Protein 2M2H (pdb70)

Secondary structure (DSSP, 8-state):
---B--TT--B---

Solvent-accessible surface area: 1990 Å² total

Structure (mmCIF, N/CA/C/O backbone):
data_2M2H
#
_entry.id   2M2H
#
loop_
_atom_site.group_PDB
_atom_site.id
_atom_site.type_symbol
_atom_site.label_atom_id
_atom_site.label_alt_id
_atom_site.label_comp_id
_atom_site.label_asym_id
_atom_site.label_entity_id
_atom_site.label_seq_id
_atom_site.pdbx_PDB_ins_code
_atom_site.Cartn_x
_atom_site.Cartn_y
_atom_site.Cartn_z
_atom_site.occupancy
_atom_site.B_iso_or_equiv
_atom_site.auth_seq_id
_atom_site.auth_comp_id
_atom_site.auth_asym_id
_atom_site.auth_atom_id
_atom_site.pdbx_PDB_model_num
ATOM 1 N N . GLY A 1 1 ? 11.220 -0.622 -3.137 1.00 0.00 1 GLY A N 1
ATOM 2 C CA . GLY A 1 1 ? 11.410 -2.022 -2.995 1.00 0.00 1 GLY A CA 1
ATOM 3 C C . GLY A 1 1 ? 10.453 -2.655 -2.020 1.00 0.00 1 GLY A C 1
ATOM 4 O O . GLY A 1 1 ? 10.261 -3.868 -2.037 1.00 0.00 1 GLY A O 1
ATOM 8 N N . VAL A 1 2 ? 9.850 -1.852 -1.170 1.00 0.00 2 VAL A N 1
ATOM 9 C CA . VAL A 1 2 ? 8.934 -2.361 -0.184 1.00 0.00 2 VAL A CA 1
ATOM 10 C C . VAL A 1 2 ? 7.547 -2.439 -0.788 1.00 0.00 2 VAL A C 1
ATOM 11 O O . VAL A 1 2 ? 6.904 -1.411 -1.019 1.00 0.00 2 VAL A O 1
ATOM 37 N N . ARG A 1 4 ? 4.058 -2.664 -0.474 1.00 0.00 4 ARG A N 1
ATOM 38 C CA . ARG A 1 4 ? 3.136 -2.396 0.591 1.00 0.00 4 ARG A CA 1
ATOM 39 C C . ARG A 1 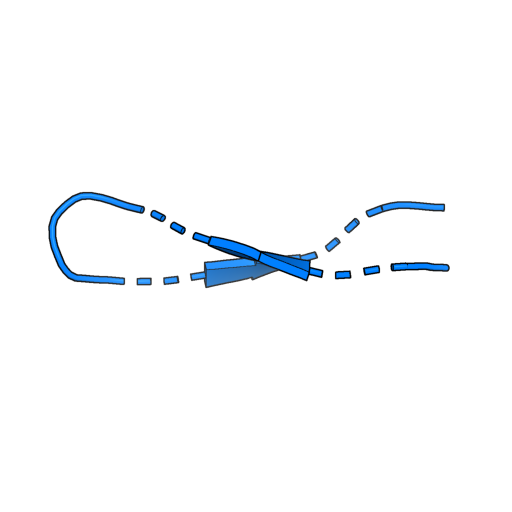4 ? 1.717 -2.392 0.080 1.00 0.00 4 ARG A C 1
ATOM 40 O O . ARG A 1 4 ? 1.397 -1.705 -0.899 1.00 0.00 4 ARG A O 1
ATOM 61 N N . CYS A 1 5 ? 0.895 -3.183 0.698 1.00 0.00 5 CYS A N 1
ATOM 62 C CA . CYS A 1 5 ? -0.494 -3.233 0.384 1.00 0.00 5 CYS A CA 1
ATOM 63 C C . CYS A 1 5 ? -1.252 -2.389 1.376 1.00 0.00 5 CYS A C 1
ATOM 64 O O . CYS A 1 5 ? -1.238 -2.644 2.583 1.00 0.00 5 CYS A O 1
ATOM 71 N N . VAL A 1 6 ? -1.845 -1.356 0.878 1.00 0.00 6 VAL A N 1
ATOM 72 C CA . VAL A 1 6 ? -2.579 -0.423 1.677 1.00 0.00 6 VAL A CA 1
ATOM 73 C C . VAL A 1 6 ? -4.033 -0.526 1.293 1.00 0.00 6 VAL A C 1
ATOM 74 O O . VAL A 1 6 ? -4.366 -0.585 0.105 1.00 0.00 6 VAL A O 1
ATOM 100 N N . ARG A 1 8 ? -7.193 1.103 0.650 1.00 0.00 8 ARG A N 1
ATOM 101 C CA . ARG A 1 8 ? -7.694 2.401 0.299 1.00 0.00 8 ARG A CA 1
ATOM 102 C C . ARG A 1 8 ? -9.156 2.292 0.007 1.00 0.00 8 ARG A C 1
ATOM 103 O O . ARG A 1 8 ? -9.549 1.849 -1.086 1.00 0.00 8 ARG A O 1
ATOM 124 N N . ARG A 1 9 ? -9.952 2.641 1.006 1.00 0.00 9 ARG A N 1
ATOM 125 C CA . ARG A 1 9 ? -11.403 2.630 0.932 1.00 0.00 9 ARG A CA 1
ATOM 126 C C . ARG A 1 9 ? -11.896 1.263 0.463 1.00 0.00 9 ARG A C 1
ATOM 127 O O . ARG A 1 9 ? -12.634 1.134 -0.508 1.00 0.00 9 ARG A O 1
ATOM 148 N N . GLY A 1 10 ? -11.413 0.237 1.126 1.00 0.00 10 GLY A N 1
ATOM 149 C CA . GLY A 1 10 ? -11.801 -1.091 0.812 1.00 0.00 10 GLY A CA 1
ATOM 150 C C . GLY A 1 10 ? -10.915 -1.769 -0.220 1.00 0.00 10 GLY A C 1
ATOM 151 O O . GLY A 1 10 ? -10.764 -2.993 -0.193 1.00 0.00 10 GLY A O 1
ATOM 155 N N . VAL A 1 11 ? -10.308 -1.001 -1.109 1.00 0.00 11 VAL A N 1
ATOM 156 C CA . VAL A 1 11 ? -9.510 -1.576 -2.178 1.00 0.00 11 VAL A CA 1
ATOM 157 C C . VAL A 1 11 ? -8.088 -1.841 -1.695 1.00 0.00 11 VAL A C 1
ATOM 158 O O . VAL A 1 11 ? -7.449 -0.967 -1.117 1.00 0.00 11 VAL A O 1
ATOM 184 N N . ARG A 1 13 ? -4.537 -1.952 -2.302 1.00 0.00 13 ARG A N 1
ATOM 185 C CA . ARG A 1 13 ? -3.589 -1.419 -3.254 1.00 0.00 13 ARG A CA 1
ATOM 186 C C . ARG A 1 13 ? -2.182 -1.799 -2.872 1.00 0.00 13 ARG A C 1
ATOM 187 O O . ARG A 1 13 ? -1.660 -1.330 -1.864 1.00 0.00 13 ARG A O 1
ATOM 208 N N . CYS A 1 14 ? -1.585 -2.650 -3.641 1.00 0.00 14 CYS A N 1
ATOM 209 C CA . CYS A 1 14 ? -0.225 -3.042 -3.411 1.00 0.00 14 CYS A CA 1
ATOM 210 C C . CYS A 1 14 ? 0.670 -2.241 -4.314 1.00 0.00 14 CYS A C 1
ATOM 211 O O . CYS A 1 14 ? 0.572 -2.318 -5.545 1.00 0.00 14 CYS A O 1
ATOM 218 N N . VAL A 1 15 ? 1.494 -1.435 -3.710 1.00 0.00 15 VAL A N 1
ATOM 219 C CA . VAL A 1 15 ? 2.384 -0.546 -4.418 1.00 0.00 15 VAL A CA 1
ATOM 220 C C . VAL A 1 15 ? 3.790 -0.744 -3.876 1.00 0.00 15 VAL A C 1
ATOM 221 O O . VAL A 1 15 ? 3.976 -0.881 -2.660 1.00 0.00 15 VAL A O 1
ATOM 247 N N . ARG A 1 17 ? 7.125 0.648 -2.851 1.00 0.00 17 ARG A N 1
ATOM 248 C CA . ARG A 1 17 ? 7.730 1.883 -2.442 1.00 0.00 17 ARG A CA 1
ATOM 249 C C . ARG A 1 17 ? 9.149 1.601 -1.998 1.00 0.00 17 ARG A C 1
ATOM 250 O O . ARG A 1 17 ? 9.373 1.037 -0.915 1.00 0.00 17 ARG A O 1
ATOM 271 N N . ARG A 1 18 ? 10.089 1.918 -2.876 1.00 0.00 18 ARG A N 1
ATOM 272 C CA . ARG A 1 18 ? 11.520 1.722 -2.659 1.00 0.00 18 ARG A CA 1
ATOM 273 C C . ARG A 1 18 ? 11.827 0.242 -2.355 1.00 0.00 18 ARG A C 1
ATOM 274 O O . ARG A 1 18 ? 12.570 -0.105 -1.440 1.00 0.00 18 ARG A O 1
ATOM 295 N N . GLY A 1 1 ? 11.143 -1.603 -3.553 1.00 0.00 1 GLY A N 2
ATOM 296 C CA . GLY A 1 1 ? 11.026 -2.986 -3.305 1.00 0.00 1 GLY A CA 2
ATOM 297 C C . GLY A 1 1 ? 9.978 -3.326 -2.266 1.00 0.00 1 GLY A C 2
ATOM 298 O O . GLY A 1 1 ? 9.397 -4.412 -2.306 1.00 0.00 1 GLY A O 2
ATOM 302 N N . VAL A 1 2 ? 9.709 -2.403 -1.353 1.00 0.00 2 VAL A N 2
ATOM 303 C CA . VAL A 1 2 ? 8.762 -2.661 -0.289 1.00 0.00 2 VAL A CA 2
ATOM 304 C C . VAL A 1 2 ? 7.348 -2.466 -0.787 1.00 0.00 2 VAL A C 2
ATOM 305 O O . VAL A 1 2 ? 6.909 -1.339 -1.040 1.00 0.00 2 VAL A O 2
ATOM 331 N N . ARG A 1 4 ? 4.043 -2.004 -0.130 1.00 0.00 4 ARG A N 2
ATOM 332 C CA . ARG A 1 4 ? 3.147 -1.561 0.906 1.00 0.00 4 ARG A CA 2
ATOM 333 C C . ARG A 1 4 ? 1.728 -1.613 0.380 1.00 0.00 4 ARG A C 2
ATOM 334 O O . ARG A 1 4 ? 1.404 -0.956 -0.602 1.00 0.00 4 ARG A O 2
ATOM 355 N N . CYS A 1 5 ? 0.909 -2.409 0.997 1.00 0.00 5 CYS A N 2
ATOM 356 C CA . CYS A 1 5 ? -0.459 -2.521 0.592 1.00 0.00 5 CYS A CA 2
ATOM 357 C C . CYS A 1 5 ? -1.357 -1.765 1.545 1.00 0.00 5 CYS A C 2
ATOM 358 O O . CYS A 1 5 ? -1.396 -2.043 2.746 1.00 0.00 5 CYS A O 2
ATOM 365 N N . VAL A 1 6 ? -2.014 -0.780 1.017 1.00 0.00 6 VAL A N 2
ATOM 366 C CA . VAL A 1 6 ? -2.927 0.049 1.764 1.00 0.00 6 VAL A CA 2
ATOM 367 C C . VAL A 1 6 ? -4.322 -0.249 1.259 1.00 0.00 6 VAL A C 2
ATOM 368 O O . VAL A 1 6 ? -4.544 -0.311 0.049 1.00 0.00 6 VAL A O 2
ATOM 394 N N . ARG A 1 8 ? -7.575 1.105 0.712 1.00 0.00 8 ARG A N 2
ATOM 395 C CA . ARG A 1 8 ? -8.387 2.282 0.621 1.00 0.00 8 ARG A CA 2
ATOM 396 C C . ARG A 1 8 ? -9.785 1.879 0.170 1.00 0.00 8 ARG A C 2
ATOM 397 O O . ARG A 1 8 ? -9.966 1.386 -0.940 1.00 0.00 8 ARG A O 2
ATOM 418 N N . ARG A 1 9 ? -10.754 2.016 1.071 1.00 0.00 9 ARG A N 2
ATOM 419 C CA . ARG A 1 9 ? -12.149 1.627 0.817 1.00 0.00 9 ARG A CA 2
ATOM 420 C C . ARG A 1 9 ? -12.210 0.123 0.459 1.00 0.00 9 ARG A C 2
ATOM 421 O O . ARG A 1 9 ? -12.920 -0.310 -0.449 1.00 0.00 9 ARG A O 2
ATOM 442 N N . GLY A 1 10 ? -11.426 -0.653 1.181 1.00 0.00 10 GLY A N 2
ATOM 443 C CA . GLY A 1 10 ? -11.332 -2.068 0.963 1.00 0.00 10 GLY A CA 2
ATOM 444 C C . GLY A 1 10 ? -10.443 -2.460 -0.216 1.00 0.00 10 GLY A C 2
ATOM 445 O O . GLY A 1 10 ? -10.045 -3.625 -0.335 1.00 0.00 10 GLY A O 2
ATOM 449 N N . VAL A 1 11 ? -10.113 -1.503 -1.064 1.00 0.00 11 VAL A N 2
ATOM 450 C CA . VAL A 1 11 ? -9.307 -1.764 -2.241 1.00 0.00 11 VAL A CA 2
ATOM 451 C C . VAL A 1 11 ? -7.844 -1.831 -1.847 1.00 0.00 11 VAL A C 2
ATOM 452 O O . VAL A 1 11 ? -7.298 -0.875 -1.277 1.00 0.00 11 VAL A O 2
ATOM 478 N N . ARG A 1 13 ? -4.380 -1.439 -2.468 1.00 0.00 13 ARG A N 2
ATOM 479 C CA . ARG A 1 13 ? -3.451 -0.756 -3.305 1.00 0.00 13 ARG A CA 2
ATOM 480 C C . ARG A 1 13 ? -2.052 -1.056 -2.820 1.00 0.00 13 ARG A C 2
ATOM 481 O O . ARG A 1 13 ? -1.660 -0.629 -1.734 1.00 0.00 13 ARG A O 2
ATOM 502 N N . CYS A 1 14 ? -1.332 -1.812 -3.579 1.00 0.00 14 CYS A N 2
ATOM 503 C CA . CYS A 1 14 ? 0.022 -2.130 -3.240 1.00 0.00 14 CYS A CA 2
ATOM 504 C C . CYS A 1 14 ? 0.973 -1.262 -4.028 1.00 0.00 14 CYS A C 2
ATOM 505 O O . CYS A 1 14 ? 0.927 -1.223 -5.269 1.00 0.00 14 CYS A O 2
ATOM 512 N N . VAL A 1 15 ? 1.775 -0.528 -3.310 1.00 0.00 15 VAL A N 2
ATOM 513 C CA . VAL A 1 15 ? 2.765 0.338 -3.886 1.00 0.00 15 VAL A CA 2
ATOM 514 C C . VAL A 1 15 ? 4.127 -0.223 -3.551 1.00 0.00 15 VAL A C 2
ATOM 515 O O . VAL A 1 15 ? 4.417 -0.500 -2.391 1.00 0.00 15 VAL A O 2
ATOM 541 N N . ARG A 1 17 ? 7.463 0.566 -2.954 1.00 0.00 17 ARG A N 2
ATOM 542 C CA . ARG A 1 17 ? 8.378 1.627 -2.615 1.00 0.00 17 ARG A CA 2
ATOM 543 C C . ARG A 1 17 ? 9.753 1.042 -2.331 1.00 0.00 17 ARG A C 2
ATOM 544 O O . ARG A 1 17 ? 10.001 0.499 -1.239 1.00 0.00 17 ARG A O 2
ATOM 565 N N . ARG A 1 18 ? 10.617 1.109 -3.338 1.00 0.00 18 ARG A N 2
ATOM 566 C CA . ARG A 1 18 ? 12.000 0.620 -3.278 1.00 0.00 18 ARG A CA 2
ATOM 567 C C . ARG A 1 18 ? 12.009 -0.870 -2.913 1.00 0.00 18 ARG A C 2
ATOM 568 O O . ARG A 1 18 ? 12.774 -1.336 -2.058 1.00 0.00 18 ARG A O 2
ATOM 589 N N . GLY A 1 1 ? 11.312 -1.764 -3.213 1.00 0.00 1 GLY A N 3
ATOM 590 C CA . GLY A 1 1 ? 11.150 -3.115 -2.821 1.00 0.00 1 GLY A CA 3
ATOM 591 C C . GLY A 1 1 ? 9.998 -3.343 -1.853 1.00 0.00 1 GLY A C 3
ATOM 592 O O . GLY A 1 1 ? 9.381 -4.409 -1.867 1.00 0.00 1 GLY A O 3
ATOM 596 N N . VAL A 1 2 ? 9.681 -2.345 -1.040 1.00 0.00 2 VAL A N 3
ATOM 597 C CA . VAL A 1 2 ? 8.657 -2.485 -0.018 1.00 0.00 2 VAL A CA 3
ATOM 598 C C . VAL A 1 2 ? 7.273 -2.385 -0.642 1.00 0.00 2 VAL A C 3
ATOM 599 O O . VAL A 1 2 ? 6.861 -1.320 -1.105 1.00 0.00 2 VAL A O 3
ATOM 625 N N . ARG A 1 4 ? 3.874 -1.849 -0.267 1.00 0.00 4 ARG A N 3
ATOM 626 C CA . ARG A 1 4 ? 2.920 -1.260 0.643 1.00 0.00 4 ARG A CA 3
ATOM 627 C C . ARG A 1 4 ? 1.531 -1.428 0.118 1.00 0.00 4 ARG A C 3
ATOM 628 O O . ARG A 1 4 ? 1.154 -0.783 -0.849 1.00 0.00 4 ARG A O 3
ATOM 649 N N . CYS A 1 5 ? 0.796 -2.304 0.714 1.00 0.00 5 CYS A N 3
ATOM 650 C CA . CYS A 1 5 ? -0.559 -2.510 0.332 1.00 0.00 5 CYS A CA 3
ATOM 651 C C . CYS A 1 5 ? -1.456 -1.730 1.219 1.00 0.00 5 CYS A C 3
ATOM 652 O O . CYS A 1 5 ? -1.630 -2.049 2.394 1.00 0.00 5 CYS A O 3
ATOM 659 N N . VAL A 1 6 ? -2.019 -0.720 0.661 1.00 0.00 6 VAL A N 3
ATOM 660 C CA . VAL A 1 6 ? -2.882 0.159 1.380 1.00 0.00 6 VAL A CA 3
ATOM 661 C C . VAL A 1 6 ? -4.295 -0.208 1.033 1.00 0.00 6 VAL A C 3
ATOM 662 O O . VAL A 1 6 ? -4.640 -0.349 -0.142 1.00 0.00 6 VAL A O 3
ATOM 688 N N . ARG A 1 8 ? -7.500 1.023 0.704 1.00 0.00 8 ARG A N 3
ATOM 689 C CA . ARG A 1 8 ? -8.306 2.195 0.540 1.00 0.00 8 ARG A CA 3
ATOM 690 C C . ARG A 1 8 ? -9.739 1.765 0.358 1.00 0.00 8 ARG A C 3
ATOM 691 O O . ARG A 1 8 ? -10.137 1.353 -0.740 1.00 0.00 8 ARG A O 3
ATOM 712 N N . ARG A 1 9 ? -10.488 1.815 1.453 1.00 0.00 9 ARG A N 3
ATOM 713 C CA . ARG A 1 9 ? -11.886 1.404 1.521 1.00 0.00 9 ARG A CA 3
ATOM 714 C C . ARG A 1 9 ? -12.042 -0.002 0.936 1.00 0.00 9 ARG A C 3
ATOM 715 O O . ARG A 1 9 ? -12.735 -0.216 -0.063 1.00 0.00 9 ARG A O 3
ATOM 736 N N . GLY A 1 10 ? -11.307 -0.931 1.521 1.00 0.00 10 GLY A N 3
ATOM 737 C CA . GLY A 1 10 ? -11.330 -2.303 1.118 1.00 0.00 10 GLY A CA 3
ATOM 738 C C . GLY A 1 10 ? -10.546 -2.603 -0.156 1.00 0.00 10 GLY A C 3
ATOM 739 O O . GLY A 1 10 ? -10.280 -3.777 -0.463 1.00 0.00 10 GLY A O 3
ATOM 743 N N . VAL A 1 11 ? -10.171 -1.580 -0.892 1.00 0.00 11 VAL A N 3
ATOM 744 C CA . VAL A 1 11 ? -9.4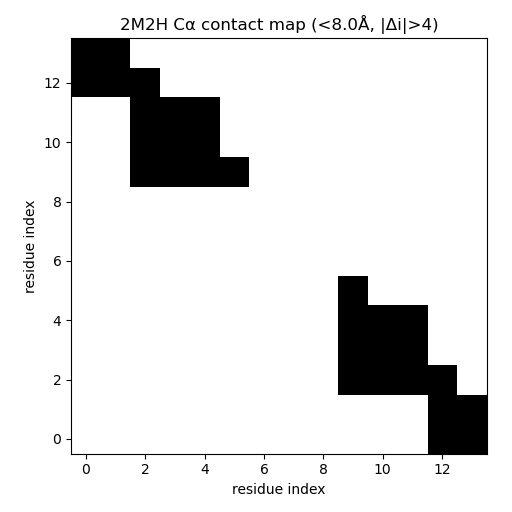51 -1.768 -2.128 1.00 0.00 11 VAL A CA 3
ATOM 745 C C . VAL A 1 11 ? -7.958 -1.704 -1.876 1.00 0.00 11 VAL A C 3
ATOM 746 O O . VAL A 1 11 ? -7.433 -0.677 -1.446 1.00 0.00 11 VAL A O 3
ATOM 772 N N . ARG A 1 13 ? -4.321 -1.325 -2.714 1.00 0.00 13 ARG A N 3
ATOM 773 C CA . ARG A 1 13 ? -3.421 -0.700 -3.632 1.00 0.00 13 ARG A CA 3
ATOM 774 C C . ARG A 1 13 ? -2.024 -0.940 -3.120 1.00 0.00 13 ARG A C 3
ATOM 775 O O . ARG A 1 13 ? -1.621 -0.371 -2.108 1.00 0.00 13 ARG A O 3
ATOM 796 N N . CYS A 1 14 ? -1.327 -1.821 -3.764 1.00 0.00 14 CYS A N 3
ATOM 797 C CA . CYS A 1 14 ? 0.020 -2.125 -3.394 1.00 0.00 14 CYS A CA 3
ATOM 798 C C . CYS A 1 14 ? 0.972 -1.297 -4.207 1.00 0.00 14 CYS A C 3
ATOM 799 O O . CYS A 1 14 ? 0.924 -1.304 -5.439 1.00 0.00 14 CYS A O 3
ATOM 806 N N . VAL A 1 15 ? 1.756 -0.517 -3.514 1.00 0.00 15 VAL A N 3
ATOM 807 C CA . VAL A 1 15 ? 2.755 0.323 -4.107 1.00 0.00 15 VAL A CA 3
ATOM 808 C C . VAL A 1 15 ? 4.106 -0.201 -3.672 1.00 0.00 15 VAL A C 3
ATOM 809 O O . VAL A 1 15 ? 4.391 -0.287 -2.477 1.00 0.00 15 VAL A O 3
ATOM 835 N N . ARG A 1 17 ? 7.513 0.492 -3.126 1.00 0.00 17 ARG A N 3
ATOM 836 C CA . ARG A 1 17 ? 8.442 1.576 -2.915 1.00 0.00 17 ARG A CA 3
ATOM 837 C C . ARG A 1 17 ? 9.761 1.016 -2.446 1.00 0.00 17 ARG A C 3
ATOM 838 O O . ARG A 1 17 ? 9.874 0.564 -1.287 1.00 0.00 17 ARG A O 3
ATOM 859 N N . ARG A 1 18 ? 10.741 1.016 -3.349 1.00 0.00 18 ARG A N 3
ATOM 860 C CA . ARG A 1 18 ? 12.088 0.503 -3.101 1.00 0.00 18 ARG A CA 3
ATOM 861 C C . ARG A 1 18 ? 12.011 -0.911 -2.502 1.00 0.00 18 ARG A C 3
ATOM 862 O O . ARG A 1 18 ? 12.490 -1.193 -1.390 1.00 0.00 18 ARG A O 3
ATOM 883 N N . GLY A 1 1 ? 11.553 -1.142 -3.273 1.00 0.00 1 GLY A N 4
ATOM 884 C CA . GLY A 1 1 ? 11.590 -2.570 -3.185 1.00 0.00 1 GLY A CA 4
ATOM 885 C C . GLY A 1 1 ? 10.639 -3.143 -2.141 1.00 0.00 1 GLY A C 4
ATOM 886 O O . GLY A 1 1 ? 10.438 -4.375 -2.069 1.00 0.00 1 GLY A O 4
ATOM 890 N N . VAL A 1 2 ? 10.045 -2.280 -1.345 1.00 0.00 2 VAL A N 4
ATOM 891 C CA . VAL A 1 2 ? 9.123 -2.696 -0.318 1.00 0.00 2 VAL A CA 4
ATOM 892 C C . VAL A 1 2 ? 7.704 -2.544 -0.838 1.00 0.00 2 VAL A C 4
ATOM 893 O O . VAL A 1 2 ? 7.284 -1.444 -1.196 1.00 0.00 2 VAL A O 4
ATOM 919 N N . ARG A 1 4 ? 4.036 -2.142 -0.405 1.00 0.00 4 ARG A N 4
ATOM 920 C CA . ARG A 1 4 ? 3.135 -1.638 0.590 1.00 0.00 4 ARG A CA 4
ATOM 921 C C . ARG A 1 4 ? 1.710 -1.734 0.096 1.00 0.00 4 ARG A C 4
ATOM 922 O O . ARG A 1 4 ? 1.364 -1.147 -0.929 1.00 0.00 4 ARG A O 4
ATOM 943 N N . CYS A 1 5 ? 0.918 -2.510 0.779 1.00 0.00 5 CYS A N 4
ATOM 944 C CA . CYS A 1 5 ? -0.477 -2.651 0.463 1.00 0.00 5 CYS A CA 4
ATOM 945 C C . CYS A 1 5 ? -1.298 -1.872 1.475 1.00 0.00 5 CYS A C 4
ATOM 946 O O . CYS A 1 5 ? -1.171 -2.081 2.689 1.00 0.00 5 CYS A O 4
ATOM 953 N N . VAL A 1 6 ? -2.080 -0.944 0.988 1.00 0.00 6 VAL A N 4
ATOM 954 C CA . VAL A 1 6 ? -2.928 -0.126 1.831 1.00 0.00 6 VAL A CA 4
ATOM 955 C C . VAL A 1 6 ? -4.368 -0.360 1.415 1.00 0.00 6 VAL A C 4
ATOM 956 O O . VAL A 1 6 ? -4.671 -0.391 0.219 1.00 0.00 6 VAL A O 4
ATOM 982 N N . ARG A 1 8 ? -7.621 1.077 1.006 1.00 0.00 8 ARG A N 4
ATOM 983 C CA . ARG A 1 8 ? -8.319 2.328 0.892 1.00 0.00 8 ARG A CA 4
ATOM 984 C C . ARG A 1 8 ? -9.729 2.074 0.408 1.00 0.00 8 ARG A C 4
ATOM 985 O O . ARG A 1 8 ? -9.956 1.809 -0.789 1.00 0.00 8 ARG A O 4
ATOM 1006 N N . ARG A 1 9 ? -10.650 2.069 1.362 1.00 0.00 9 ARG A N 4
ATOM 1007 C CA . ARG A 1 9 ? -12.068 1.825 1.145 1.00 0.00 9 ARG A CA 4
ATOM 1008 C C . ARG A 1 9 ? -12.268 0.523 0.360 1.00 0.00 9 ARG A C 4
ATOM 1009 O O . ARG A 1 9 ? -12.813 0.495 -0.755 1.00 0.00 9 ARG A O 4
ATOM 1030 N N . GLY A 1 10 ? -11.749 -0.544 0.918 1.00 0.00 10 GLY A N 4
ATOM 1031 C CA . GLY A 1 10 ? -11.856 -1.823 0.324 1.00 0.00 10 GLY A CA 4
ATOM 1032 C C . GLY A 1 10 ? -10.800 -2.107 -0.735 1.00 0.00 10 GLY A C 4
ATOM 1033 O O . GLY A 1 10 ? -10.481 -3.267 -0.993 1.00 0.00 10 GLY A O 4
ATOM 1037 N N . VAL A 1 11 ? -10.243 -1.071 -1.341 1.00 0.00 11 VAL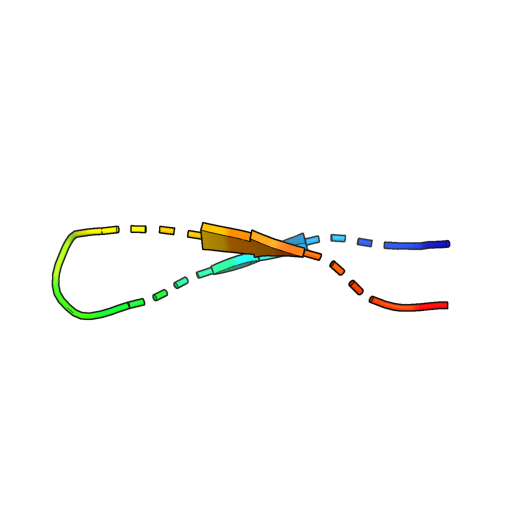 A N 4
ATOM 1038 C CA . VAL A 1 11 ? -9.253 -1.267 -2.382 1.00 0.00 11 VAL A CA 4
ATOM 1039 C C . VAL A 1 11 ? -7.883 -1.429 -1.758 1.00 0.00 11 VAL A C 4
ATOM 1040 O O . VAL A 1 11 ? -7.282 -0.459 -1.291 1.00 0.00 11 VAL A O 4
ATOM 1066 N N . ARG A 1 13 ? -4.529 -1.550 -2.311 1.00 0.00 13 ARG A N 4
ATOM 1067 C CA . ARG A 1 13 ? -3.587 -1.180 -3.323 1.00 0.00 13 ARG A CA 4
ATOM 1068 C C . ARG A 1 13 ? -2.189 -1.521 -2.882 1.00 0.00 13 ARG A C 4
ATOM 1069 O O . ARG A 1 13 ? -1.719 -1.031 -1.859 1.00 0.00 13 ARG A O 4
ATOM 1090 N N . CYS A 1 14 ? -1.556 -2.378 -3.622 1.00 0.00 14 CYS A N 4
ATOM 1091 C CA . CYS A 1 14 ? -0.188 -2.729 -3.374 1.00 0.00 14 CYS A CA 4
ATOM 1092 C C . CYS A 1 14 ? 0.699 -1.963 -4.323 1.00 0.00 14 CYS A C 4
ATOM 1093 O O . CYS A 1 14 ? 0.510 -2.017 -5.542 1.00 0.00 14 CYS A O 4
ATOM 1100 N N . VAL A 1 15 ? 1.607 -1.211 -3.776 1.00 0.00 15 VAL A N 4
ATOM 1101 C CA . VAL A 1 15 ? 2.529 -0.427 -4.553 1.00 0.00 15 VAL A CA 4
ATOM 1102 C C . VAL A 1 15 ? 3.935 -0.638 -4.025 1.00 0.00 15 VAL A C 4
ATOM 1103 O O . VAL A 1 15 ? 4.135 -0.838 -2.828 1.00 0.00 15 VAL A O 4
ATOM 1129 N N . ARG A 1 17 ? 7.545 0.518 -3.117 1.00 0.00 17 ARG A N 4
ATOM 1130 C CA . ARG A 1 17 ? 8.303 1.667 -2.695 1.00 0.00 17 ARG A CA 4
ATOM 1131 C C . ARG A 1 17 ? 9.655 1.226 -2.195 1.00 0.00 17 ARG A C 4
ATOM 1132 O O . ARG A 1 17 ? 9.755 0.637 -1.110 1.00 0.00 17 ARG A O 4
ATOM 1153 N N . ARG A 1 18 ? 10.671 1.460 -3.010 1.00 0.00 18 ARG A N 4
ATOM 1154 C CA . ARG A 1 18 ? 12.070 1.144 -2.690 1.00 0.00 18 ARG A CA 4
ATOM 1155 C C . ARG A 1 18 ? 12.222 -0.370 -2.439 1.00 0.00 18 ARG A C 4
ATOM 1156 O O . ARG A 1 18 ? 12.891 -0.815 -1.514 1.00 0.00 18 ARG A O 4
ATOM 1177 N N . GLY A 1 1 ? 11.309 -1.297 -3.621 1.00 0.00 1 GLY A N 5
ATOM 1178 C CA . GLY A 1 1 ? 11.279 -2.707 -3.419 1.00 0.00 1 GLY A CA 5
ATOM 1179 C C . GLY A 1 1 ? 10.370 -3.144 -2.285 1.00 0.00 1 GLY A C 5
ATOM 1180 O O . GLY A 1 1 ? 10.092 -4.336 -2.126 1.00 0.00 1 GLY A O 5
ATOM 1184 N N . VAL A 1 2 ? 9.898 -2.201 -1.515 1.00 0.00 2 VAL A N 5
ATOM 1185 C CA . VAL A 1 2 ? 9.028 -2.483 -0.413 1.00 0.00 2 VAL A CA 5
ATOM 1186 C C . VAL A 1 2 ? 7.598 -2.402 -0.898 1.00 0.00 2 VAL A C 5
ATOM 1187 O O . VAL A 1 2 ? 7.119 -1.327 -1.276 1.00 0.00 2 VAL A O 5
ATOM 1213 N N . ARG A 1 4 ? 4.056 -2.342 0.000 1.00 0.00 4 ARG A N 5
ATOM 1214 C CA . ARG A 1 4 ? 3.201 -2.106 1.124 1.00 0.00 4 ARG A CA 5
ATOM 1215 C C . ARG A 1 4 ? 1.775 -2.005 0.640 1.00 0.00 4 ARG A C 5
ATOM 1216 O O . ARG A 1 4 ? 1.471 -1.216 -0.254 1.00 0.00 4 ARG A O 5
ATOM 1237 N N . CYS A 1 5 ? 0.927 -2.827 1.180 1.00 0.00 5 CYS A N 5
ATOM 1238 C CA . CYS A 1 5 ? -0.454 -2.834 0.793 1.00 0.00 5 CYS A CA 5
ATOM 1239 C C . CYS A 1 5 ? -1.299 -2.077 1.790 1.00 0.00 5 CYS A C 5
ATOM 1240 O O . CYS A 1 5 ? -1.402 -2.453 2.958 1.00 0.00 5 CYS A O 5
ATOM 1247 N N . VAL A 1 6 ? -1.859 -0.999 1.324 1.00 0.00 6 VAL A N 5
ATOM 1248 C CA . VAL A 1 6 ? -2.722 -0.141 2.104 1.00 0.00 6 VAL A CA 5
ATOM 1249 C C . VAL A 1 6 ? -4.117 -0.286 1.541 1.00 0.00 6 VAL A C 5
ATOM 1250 O O . VAL A 1 6 ? -4.307 -0.191 0.342 1.00 0.00 6 VAL A O 5
ATOM 1276 N N . ARG A 1 8 ? -7.723 1.038 0.967 1.00 0.00 8 ARG A N 5
ATOM 1277 C CA . ARG A 1 8 ? -8.527 2.233 0.962 1.00 0.00 8 ARG A CA 5
ATOM 1278 C C . ARG A 1 8 ? -9.840 1.966 0.274 1.00 0.00 8 ARG A C 5
ATOM 1279 O O . ARG A 1 8 ? -9.883 1.710 -0.925 1.00 0.00 8 ARG A O 5
ATOM 1300 N N . ARG A 1 9 ? -10.890 1.962 1.070 1.00 0.00 9 ARG A N 5
ATOM 1301 C CA . ARG A 1 9 ? -12.265 1.717 0.644 1.00 0.00 9 ARG A CA 5
ATOM 1302 C C . ARG A 1 9 ? -12.367 0.340 -0.023 1.00 0.00 9 ARG A C 5
ATOM 1303 O O . ARG A 1 9 ? -12.946 0.175 -1.099 1.00 0.00 9 ARG A O 5
ATOM 1324 N N . GLY A 1 10 ? -11.731 -0.624 0.598 1.00 0.00 10 GLY A N 5
ATOM 1325 C CA . GLY A 1 10 ? -11.738 -1.958 0.113 1.00 0.00 10 GLY A CA 5
ATOM 1326 C C . GLY A 1 10 ? -10.717 -2.202 -0.985 1.00 0.00 10 GLY A C 5
ATOM 1327 O O . GLY A 1 10 ? -10.416 -3.356 -1.318 1.00 0.00 10 GLY A O 5
ATOM 1331 N N . VAL A 1 11 ? -10.170 -1.138 -1.542 1.00 0.00 11 VAL A N 5
ATOM 1332 C CA . VAL A 1 11 ? -9.200 -1.254 -2.597 1.00 0.00 11 VAL A CA 5
ATOM 1333 C C . VAL A 1 11 ? -7.838 -1.441 -1.977 1.00 0.00 11 VAL A C 5
ATOM 1334 O O . VAL A 1 11 ? -7.319 -0.539 -1.301 1.00 0.00 11 VAL A O 5
ATOM 1360 N N . ARG A 1 13 ? -4.271 -1.320 -2.123 1.00 0.00 13 ARG A N 5
ATOM 1361 C CA . ARG A 1 13 ? -3.242 -0.682 -2.887 1.00 0.00 13 ARG A CA 5
ATOM 1362 C C . ARG A 1 13 ? -1.915 -1.237 -2.476 1.00 0.00 13 ARG A C 5
ATOM 1363 O O . ARG A 1 13 ? -1.433 -0.935 -1.394 1.00 0.00 13 ARG A O 5
ATOM 1384 N N . CYS A 1 14 ? -1.341 -2.060 -3.288 1.00 0.00 14 CYS A N 5
ATOM 1385 C CA . CYS A 1 14 ? -0.023 -2.525 -3.013 1.00 0.00 14 CYS A CA 5
ATOM 1386 C C . CYS A 1 14 ? 0.933 -1.680 -3.767 1.00 0.00 14 CYS A C 5
ATOM 1387 O O . CYS A 1 14 ? 1.002 -1.726 -4.997 1.00 0.00 14 CYS A O 5
ATOM 1394 N N . VAL A 1 15 ? 1.621 -0.880 -3.045 1.00 0.00 15 VAL A N 5
ATOM 1395 C CA . VAL A 1 15 ? 2.529 0.061 -3.606 1.00 0.00 15 VAL A CA 5
ATOM 1396 C C . VAL A 1 15 ? 3.921 -0.462 -3.440 1.00 0.00 15 VAL A C 5
ATOM 1397 O O . VAL A 1 15 ? 4.346 -0.780 -2.331 1.00 0.00 15 VAL A O 5
ATOM 1423 N N . ARG A 1 17 ? 7.365 0.495 -3.396 1.00 0.00 17 ARG A N 5
ATOM 1424 C CA . ARG A 1 17 ? 8.191 1.651 -3.247 1.00 0.00 17 ARG A CA 5
ATOM 1425 C C . ARG A 1 17 ? 9.544 1.210 -2.738 1.00 0.00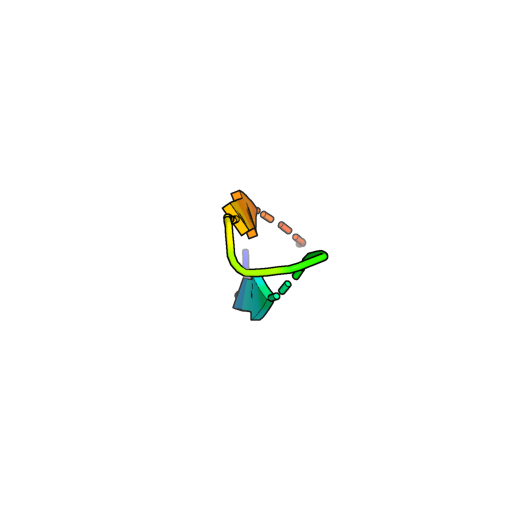 17 ARG A C 5
ATOM 1426 O O . ARG A 1 17 ? 9.639 0.692 -1.631 1.00 0.00 17 ARG A O 5
ATOM 1447 N N . ARG A 1 18 ? 10.568 1.349 -3.576 1.00 0.00 18 ARG A N 5
ATOM 1448 C CA . ARG A 1 18 ? 11.955 0.987 -3.220 1.00 0.00 18 ARG A CA 5
ATOM 1449 C C . ARG A 1 18 ? 12.043 -0.522 -2.874 1.00 0.00 18 ARG A C 5
ATOM 1450 O O . ARG A 1 18 ? 12.727 -0.964 -1.942 1.00 0.00 18 ARG A O 5
ATOM 1471 N N . GLY A 1 1 ? 11.264 -1.854 -3.934 1.00 0.00 1 GLY A N 6
ATOM 1472 C CA . GLY A 1 1 ? 11.122 -3.226 -3.591 1.00 0.00 1 GLY A CA 6
ATOM 1473 C C . GLY A 1 1 ? 10.193 -3.469 -2.413 1.00 0.00 1 GLY A C 6
ATOM 1474 O O . GLY A 1 1 ? 9.554 -4.524 -2.334 1.00 0.00 1 GLY A O 6
ATOM 1478 N N . VAL A 1 2 ? 10.100 -2.511 -1.512 1.00 0.00 2 VAL A N 6
ATOM 1479 C CA . VAL A 1 2 ? 9.273 -2.650 -0.339 1.00 0.00 2 VAL A CA 6
ATOM 1480 C C . VAL A 1 2 ? 7.832 -2.319 -0.698 1.00 0.00 2 VAL A C 6
ATOM 1481 O O . VAL A 1 2 ? 7.470 -1.159 -0.894 1.00 0.00 2 VAL A O 6
ATOM 1507 N N . ARG A 1 4 ? 4.138 -1.707 -0.107 1.00 0.00 4 ARG A N 6
ATOM 1508 C CA . ARG A 1 4 ? 3.231 -1.231 0.911 1.00 0.00 4 ARG A CA 6
ATOM 1509 C C . ARG A 1 4 ? 1.811 -1.453 0.451 1.00 0.00 4 ARG A C 6
ATOM 1510 O O . ARG A 1 4 ? 1.395 -0.893 -0.562 1.00 0.00 4 ARG A O 6
ATOM 1531 N N . CYS A 1 5 ? 1.088 -2.273 1.154 1.00 0.00 5 CYS A N 6
ATOM 1532 C CA . CYS A 1 5 ? -0.284 -2.543 0.805 1.00 0.00 5 CYS A CA 6
ATOM 1533 C C . CYS A 1 5 ? -1.214 -1.841 1.759 1.00 0.00 5 CYS A C 6
ATOM 1534 O O . CYS A 1 5 ? -1.203 -2.101 2.966 1.00 0.00 5 CYS A O 6
ATOM 1541 N N . VAL A 1 6 ? -1.988 -0.941 1.233 1.00 0.00 6 VAL A N 6
ATOM 1542 C CA . VAL A 1 6 ? -2.934 -0.172 2.012 1.00 0.00 6 VAL A CA 6
ATOM 1543 C C . VAL A 1 6 ? -4.328 -0.481 1.494 1.00 0.00 6 VAL A C 6
ATOM 1544 O O . VAL A 1 6 ? -4.550 -0.493 0.284 1.00 0.00 6 VAL A O 6
ATOM 1570 N N . ARG A 1 8 ? -7.975 0.776 1.441 1.00 0.00 8 ARG A N 6
ATOM 1571 C CA . ARG A 1 8 ? -8.895 1.872 1.661 1.00 0.00 8 ARG A CA 6
ATOM 1572 C C . ARG A 1 8 ? -10.020 1.792 0.677 1.00 0.00 8 ARG A C 6
ATOM 1573 O O . ARG A 1 8 ? -9.783 1.538 -0.501 1.00 0.00 8 ARG A O 6
ATOM 1594 N N . ARG A 1 9 ? -11.246 1.944 1.173 1.00 0.00 9 ARG A N 6
ATOM 1595 C CA . ARG A 1 9 ? -12.461 1.935 0.352 1.00 0.00 9 ARG A CA 6
ATOM 1596 C C . ARG A 1 9 ? -12.593 0.573 -0.375 1.00 0.00 9 ARG A C 6
ATOM 1597 O O . ARG A 1 9 ? -13.043 0.463 -1.527 1.00 0.00 9 ARG A O 6
ATOM 1618 N N . GLY A 1 10 ? -12.193 -0.457 0.342 1.00 0.00 10 GLY A N 6
ATOM 1619 C CA . GLY A 1 10 ? -12.214 -1.803 -0.148 1.00 0.00 10 GLY A CA 6
ATOM 1620 C C . GLY A 1 10 ? -11.137 -2.120 -1.183 1.00 0.00 10 GLY A C 6
ATOM 1621 O O . GLY A 1 10 ? -11.114 -3.224 -1.737 1.00 0.00 10 GLY A O 6
ATOM 1625 N N . VAL A 1 11 ? -10.260 -1.174 -1.450 1.00 0.00 11 VAL A N 6
ATOM 1626 C CA . VAL A 1 11 ? -9.203 -1.361 -2.422 1.00 0.00 11 VAL A CA 6
ATOM 1627 C C . VAL A 1 11 ? -7.882 -1.620 -1.708 1.00 0.00 11 VAL A C 6
ATOM 1628 O O . VAL A 1 11 ? -7.413 -0.779 -0.933 1.00 0.00 11 VAL A O 6
ATOM 1654 N N . ARG A 1 13 ? -4.438 -1.604 -2.277 1.00 0.00 13 ARG A N 6
ATOM 1655 C CA . ARG A 1 13 ? -3.458 -1.101 -3.207 1.00 0.00 13 ARG A CA 6
ATOM 1656 C C . ARG A 1 13 ? -2.061 -1.341 -2.675 1.00 0.00 13 ARG A C 6
ATOM 1657 O O . ARG A 1 13 ? -1.725 -0.905 -1.571 1.00 0.00 13 ARG A O 6
ATOM 1678 N N . CYS A 1 14 ? -1.274 -2.036 -3.433 1.00 0.00 14 CYS A N 6
ATOM 1679 C CA . CYS A 1 14 ? 0.092 -2.294 -3.072 1.00 0.00 14 CYS A CA 6
ATOM 1680 C C . CYS A 1 14 ? 1.012 -1.450 -3.929 1.00 0.00 14 CYS A C 6
ATOM 1681 O O . CYS A 1 14 ? 0.989 -1.532 -5.159 1.00 0.00 14 CYS A O 6
ATOM 1688 N N . VAL A 1 15 ? 1.776 -0.616 -3.287 1.00 0.00 15 VAL A N 6
ATOM 1689 C CA . VAL A 1 15 ? 2.676 0.280 -3.962 1.00 0.00 15 VAL A CA 6
ATOM 1690 C C . VAL A 1 15 ? 4.102 -0.102 -3.606 1.00 0.00 15 VAL A C 6
ATOM 1691 O O . VAL A 1 15 ? 4.432 -0.272 -2.433 1.00 0.00 15 VAL A O 6
ATOM 1717 N N . ARG A 1 17 ? 7.774 0.601 -2.991 1.00 0.00 17 ARG A N 6
ATOM 1718 C CA . ARG A 1 17 ? 8.738 1.616 -2.656 1.00 0.00 17 ARG A CA 6
ATOM 1719 C C . ARG A 1 17 ? 10.086 0.939 -2.565 1.00 0.00 17 ARG A C 6
ATOM 1720 O O . ARG A 1 17 ? 10.409 0.335 -1.551 1.00 0.00 17 ARG A O 6
ATOM 1741 N N . ARG A 1 18 ? 10.840 1.022 -3.651 1.00 0.00 18 ARG A N 6
ATOM 1742 C CA . ARG A 1 18 ? 12.156 0.387 -3.802 1.00 0.00 18 ARG A CA 6
ATOM 1743 C C . ARG A 1 18 ? 12.125 -1.079 -3.324 1.00 0.00 18 ARG A C 6
ATOM 1744 O O . ARG A 1 18 ? 12.829 -1.477 -2.389 1.00 0.00 18 ARG A O 6
ATOM 1765 N N . GLY A 1 1 ? 11.604 -2.481 -3.682 1.00 0.00 1 GLY A N 7
ATOM 1766 C CA . GLY A 1 1 ? 11.455 -3.679 -2.930 1.00 0.00 1 GLY A CA 7
ATOM 1767 C C . GLY A 1 1 ? 10.528 -3.547 -1.729 1.00 0.00 1 GLY A C 7
ATOM 1768 O O . GLY A 1 1 ? 10.047 -4.552 -1.205 1.00 0.00 1 GLY A O 7
ATOM 1772 N N . VAL A 1 2 ? 10.277 -2.328 -1.290 1.00 0.00 2 VAL A N 7
ATOM 1773 C CA . VAL A 1 2 ? 9.417 -2.102 -0.143 1.00 0.00 2 VAL A CA 7
ATOM 1774 C C . VAL A 1 2 ? 7.981 -1.944 -0.616 1.00 0.00 2 VAL A C 7
ATOM 1775 O O . VAL A 1 2 ? 7.634 -0.945 -1.259 1.00 0.00 2 VAL A O 7
ATOM 1801 N N . ARG A 1 4 ? 3.961 -1.755 0.254 1.00 0.00 4 ARG A N 7
ATOM 1802 C CA . ARG A 1 4 ? 2.972 -1.455 1.256 1.00 0.00 4 ARG A CA 7
ATOM 1803 C C . ARG A 1 4 ? 1.589 -1.474 0.624 1.00 0.00 4 ARG A C 7
ATOM 1804 O O . ARG A 1 4 ? 1.340 -0.770 -0.358 1.00 0.00 4 ARG A O 7
ATOM 1825 N N . CYS A 1 5 ? 0.716 -2.278 1.159 1.00 0.00 5 CYS A N 7
ATOM 1826 C CA . CYS A 1 5 ? -0.623 -2.379 0.651 1.00 0.00 5 CYS A CA 7
ATOM 1827 C C . CYS A 1 5 ? -1.592 -1.691 1.570 1.00 0.00 5 CYS A C 7
ATOM 1828 O O . CYS A 1 5 ? -1.726 -2.053 2.745 1.00 0.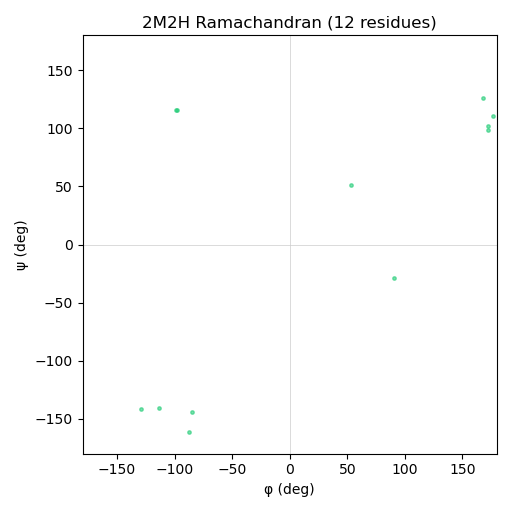00 5 CYS A O 7
ATOM 1835 N N . VAL A 1 6 ? -2.239 -0.691 1.045 1.00 0.00 6 VAL A N 7
ATOM 1836 C CA . VAL A 1 6 ? -3.207 0.064 1.783 1.00 0.00 6 VAL A CA 7
ATOM 1837 C C . VAL A 1 6 ? -4.576 -0.364 1.322 1.00 0.00 6 VAL A C 7
ATOM 1838 O O . VAL A 1 6 ? -4.888 -0.301 0.127 1.00 0.00 6 VAL A O 7
ATOM 1864 N N . ARG A 1 8 ? -7.933 0.655 1.195 1.00 0.00 8 ARG A N 7
ATOM 1865 C CA . ARG A 1 8 ? -8.785 1.803 1.313 1.00 0.00 8 ARG A CA 7
ATOM 1866 C C . ARG A 1 8 ? -10.177 1.517 0.765 1.00 0.00 8 ARG A C 7
ATOM 1867 O O . ARG A 1 8 ? -10.384 1.418 -0.449 1.00 0.00 8 ARG A O 7
ATOM 1888 N N . ARG A 1 9 ? -11.102 1.309 1.687 1.00 0.00 9 ARG A N 7
ATOM 1889 C CA . ARG A 1 9 ? -12.525 1.114 1.408 1.00 0.00 9 ARG A CA 7
ATOM 1890 C C . ARG A 1 9 ? -12.755 -0.053 0.425 1.00 0.00 9 ARG A C 7
ATOM 1891 O O . ARG A 1 9 ? -13.551 0.029 -0.522 1.00 0.00 9 ARG A O 7
ATOM 1912 N N . GLY A 1 10 ? -12.049 -1.131 0.663 1.00 0.00 10 GLY A N 7
ATOM 1913 C CA . GLY A 1 10 ? -12.160 -2.289 -0.150 1.00 0.00 10 GLY A CA 7
ATOM 1914 C C . GLY A 1 10 ? -11.081 -2.400 -1.212 1.00 0.00 10 GLY A C 7
ATOM 1915 O O . GLY A 1 10 ? -10.802 -3.489 -1.696 1.00 0.00 10 GLY A O 7
ATOM 1919 N N . VAL A 1 11 ? -10.460 -1.295 -1.561 1.00 0.00 11 VAL A N 7
ATOM 1920 C CA . VAL A 1 11 ? -9.431 -1.312 -2.587 1.00 0.00 11 VAL A CA 7
ATOM 1921 C C . VAL A 1 11 ? -8.058 -1.439 -1.950 1.00 0.00 11 VAL A C 7
ATOM 1922 O O . VAL A 1 11 ? -7.609 -0.538 -1.239 1.00 0.00 11 VAL A O 7
ATOM 1948 N N . ARG A 1 13 ? -4.557 -1.188 -2.589 1.00 0.00 13 ARG A N 7
ATOM 1949 C CA . ARG A 1 13 ? -3.607 -0.670 -3.530 1.00 0.00 13 ARG A CA 7
ATOM 1950 C C . ARG A 1 13 ? -2.217 -0.777 -2.920 1.00 0.00 13 ARG A C 7
ATOM 1951 O O . ARG A 1 13 ? -1.988 -0.331 -1.783 1.00 0.00 13 ARG A O 7
ATOM 1972 N N . CYS A 1 14 ? -1.316 -1.397 -3.633 1.00 0.00 14 CYS A N 7
ATOM 1973 C CA . CYS A 1 14 ? 0.009 -1.620 -3.133 1.00 0.00 14 CYS A CA 7
ATOM 1974 C C . CYS A 1 14 ? 1.007 -0.713 -3.801 1.00 0.00 14 CYS A C 7
ATOM 1975 O O . CYS A 1 14 ? 1.076 -0.637 -5.026 1.00 0.00 14 CYS A O 7
ATOM 1982 N N . VAL A 1 15 ? 1.747 -0.005 -3.002 1.00 0.00 15 VAL A N 7
ATOM 1983 C CA . VAL A 1 15 ? 2.802 0.841 -3.485 1.00 0.00 15 VAL A CA 7
ATOM 1984 C C . VAL A 1 15 ? 4.084 0.098 -3.236 1.00 0.00 15 VAL A C 7
ATOM 1985 O O . VAL A 1 15 ? 4.313 -0.390 -2.126 1.00 0.00 15 VAL A O 7
ATOM 2011 N N . ARG A 1 17 ? 8.096 0.453 -3.603 1.00 0.00 17 ARG A N 7
ATOM 2012 C CA . ARG A 1 17 ? 9.203 1.301 -3.888 1.00 0.00 17 ARG A CA 7
ATOM 2013 C C . ARG A 1 17 ? 10.484 0.633 -3.463 1.00 0.00 17 ARG A C 7
ATOM 2014 O O . ARG A 1 17 ? 10.722 0.421 -2.257 1.00 0.00 17 ARG A O 7
ATOM 2035 N N . ARG A 1 18 ? 11.268 0.252 -4.457 1.00 0.00 18 ARG A N 7
ATOM 2036 C CA . ARG A 1 18 ? 12.576 -0.361 -4.293 1.00 0.00 18 ARG A CA 7
ATOM 2037 C C . ARG A 1 18 ? 12.502 -1.580 -3.361 1.00 0.00 18 ARG A C 7
ATOM 2038 O O . ARG A 1 18 ? 13.187 -1.668 -2.352 1.00 0.00 18 ARG A O 7
ATOM 2059 N N . GLY A 1 1 ? 11.678 -1.470 -3.728 1.00 0.00 1 GLY A N 8
ATOM 2060 C CA . GLY A 1 1 ? 11.749 -2.789 -3.222 1.00 0.00 1 GLY A CA 8
ATOM 2061 C C . GLY A 1 1 ? 10.789 -3.074 -2.086 1.00 0.00 1 GLY A C 8
ATOM 2062 O O . GLY A 1 1 ? 10.599 -4.228 -1.727 1.00 0.00 1 GLY A O 8
ATOM 2066 N N . VAL A 1 2 ? 10.191 -2.051 -1.508 1.00 0.00 2 VAL A N 8
ATOM 2067 C CA . VAL A 1 2 ? 9.257 -2.260 -0.419 1.00 0.00 2 VAL A CA 8
ATOM 2068 C C . VAL A 1 2 ? 7.825 -2.187 -0.918 1.00 0.00 2 VAL A C 8
ATOM 2069 O O . VAL A 1 2 ? 7.345 -1.120 -1.296 1.00 0.00 2 VAL A O 8
ATOM 2095 N N . ARG A 1 4 ? 3.960 -2.482 -0.062 1.00 0.00 4 ARG A N 8
ATOM 2096 C CA . ARG A 1 4 ? 3.090 -2.326 1.065 1.00 0.00 4 ARG A CA 8
ATOM 2097 C C . ARG A 1 4 ? 1.663 -2.220 0.580 1.00 0.00 4 ARG A C 8
ATOM 2098 O O . ARG A 1 4 ? 1.349 -1.393 -0.274 1.00 0.00 4 ARG A O 8
ATOM 2119 N N . CYS A 1 5 ? 0.829 -3.076 1.083 1.00 0.00 5 CYS A N 8
ATOM 2120 C CA . CYS A 1 5 ? -0.559 -3.129 0.696 1.00 0.00 5 CYS A CA 8
ATOM 2121 C C . CYS A 1 5 ? -1.438 -2.555 1.780 1.00 0.00 5 CYS A C 8
ATOM 2122 O O . CYS A 1 5 ? -1.405 -3.000 2.931 1.00 0.00 5 CYS A O 8
ATOM 2129 N N . VAL A 1 6 ? -2.185 -1.541 1.419 1.00 0.00 6 VAL A N 8
ATOM 2130 C CA . VAL A 1 6 ? -3.097 -0.879 2.320 1.00 0.00 6 VAL A CA 8
ATOM 2131 C C . VAL A 1 6 ? -4.455 -0.816 1.643 1.00 0.00 6 VAL A C 8
ATOM 2132 O O . VAL A 1 6 ? -4.543 -0.533 0.444 1.00 0.00 6 VAL A O 8
ATOM 2158 N N . ARG A 1 8 ? -7.569 0.923 0.665 1.00 0.00 8 ARG A N 8
ATOM 2159 C CA . ARG A 1 8 ? -8.073 2.251 0.480 1.00 0.00 8 ARG A CA 8
ATOM 2160 C C . ARG A 1 8 ? -9.446 2.125 -0.131 1.00 0.00 8 ARG A C 8
ATOM 2161 O O . ARG A 1 8 ? -9.578 1.644 -1.271 1.00 0.00 8 ARG A O 8
ATOM 2182 N N . ARG A 1 9 ? -10.456 2.471 0.650 1.00 0.00 9 ARG A N 8
ATOM 2183 C CA . ARG A 1 9 ? -11.857 2.411 0.250 1.00 0.00 9 ARG A CA 8
ATOM 2184 C C . ARG A 1 9 ? -12.219 0.976 -0.173 1.00 0.00 9 ARG A C 8
ATOM 2185 O O . ARG A 1 9 ? -12.811 0.725 -1.230 1.00 0.00 9 ARG A O 8
ATOM 2206 N N . GLY A 1 10 ? -11.777 0.036 0.655 1.00 0.00 10 GLY A N 8
ATOM 2207 C CA . GLY A 1 10 ? -12.027 -1.358 0.451 1.00 0.00 10 GLY A CA 8
ATOM 2208 C C . GLY A 1 10 ? -11.160 -2.005 -0.612 1.00 0.00 10 GLY A C 8
ATOM 2209 O O . GLY A 1 10 ? -11.231 -3.213 -0.816 1.00 0.00 10 GLY A O 8
ATOM 2213 N N . VAL A 1 11 ? -10.351 -1.226 -1.297 1.00 0.00 11 VAL A N 8
ATOM 2214 C CA . VAL A 1 11 ? -9.504 -1.769 -2.339 1.00 0.00 11 VAL A CA 8
ATOM 2215 C C . VAL A 1 11 ? -8.086 -1.893 -1.824 1.00 0.00 11 VAL A C 8
ATOM 2216 O O . VAL A 1 11 ? -7.505 -0.910 -1.366 1.00 0.00 11 VAL A O 8
ATOM 2242 N N . ARG A 1 13 ? -4.633 -1.619 -2.090 1.00 0.00 13 ARG A N 8
ATOM 2243 C CA . ARG A 1 13 ? -3.676 -0.968 -2.941 1.00 0.00 13 ARG A CA 8
ATOM 2244 C C . ARG A 1 13 ? -2.281 -1.285 -2.475 1.00 0.00 13 ARG A C 8
ATOM 2245 O O . ARG A 1 13 ? -1.911 -0.987 -1.335 1.00 0.00 13 ARG A O 8
ATOM 2266 N N . CYS A 1 14 ? -1.535 -1.924 -3.319 1.00 0.00 14 CYS A N 8
ATOM 2267 C CA . CYS A 1 14 ? -0.179 -2.254 -3.025 1.00 0.00 14 CYS A CA 8
ATOM 2268 C C . CYS A 1 14 ? 0.733 -1.272 -3.701 1.00 0.00 14 CYS A C 8
ATOM 2269 O O . CYS A 1 14 ? 0.684 -1.097 -4.922 1.00 0.00 14 CYS A O 8
ATOM 2276 N N . VAL A 1 15 ? 1.502 -0.585 -2.919 1.00 0.00 15 VAL A N 8
ATOM 2277 C CA . VAL A 1 15 ? 2.446 0.379 -3.413 1.00 0.00 15 VAL A CA 8
ATOM 2278 C C . VAL A 1 15 ? 3.830 -0.195 -3.210 1.00 0.00 15 VAL A C 8
ATOM 2279 O O . VAL A 1 15 ? 4.131 -0.715 -2.143 1.00 0.00 15 VAL A O 8
ATOM 2305 N N . ARG A 1 17 ? 7.668 0.770 -3.259 1.00 0.00 17 ARG A N 8
ATOM 2306 C CA . ARG A 1 17 ? 8.634 1.834 -3.266 1.00 0.00 17 ARG A CA 8
ATOM 2307 C C . ARG A 1 17 ? 10.001 1.306 -2.937 1.00 0.00 17 ARG A C 8
ATOM 2308 O O . ARG A 1 17 ? 10.268 0.906 -1.790 1.00 0.00 17 ARG A O 8
ATOM 2329 N N . ARG A 1 18 ? 10.820 1.238 -3.964 1.00 0.00 18 ARG A N 8
ATOM 2330 C CA . ARG A 1 18 ? 12.227 0.857 -3.891 1.00 0.00 18 ARG A CA 8
ATOM 2331 C C . ARG A 1 18 ? 12.390 -0.499 -3.209 1.00 0.00 18 ARG A C 8
ATOM 2332 O O . ARG A 1 18 ? 13.103 -0.641 -2.204 1.00 0.00 18 ARG A O 8
ATOM 2353 N N . GLY A 1 1 ? 11.288 -1.556 -3.616 1.00 0.00 1 GLY A N 9
ATOM 2354 C CA . GLY A 1 1 ? 11.359 -2.870 -3.089 1.00 0.00 1 GLY A CA 9
ATOM 2355 C C . GLY A 1 1 ? 10.411 -3.102 -1.933 1.00 0.00 1 GLY A C 9
ATOM 2356 O O . GLY A 1 1 ? 10.092 -4.246 -1.602 1.00 0.00 1 GLY A O 9
ATOM 2360 N N . VAL A 1 2 ? 9.943 -2.040 -1.330 1.00 0.00 2 VAL A N 9
ATOM 2361 C CA . VAL A 1 2 ? 9.040 -2.151 -0.204 1.00 0.00 2 VAL A CA 9
ATOM 2362 C C . VAL A 1 2 ? 7.602 -2.183 -0.698 1.00 0.00 2 VAL A C 9
ATOM 2363 O O . VAL A 1 2 ? 7.059 -1.161 -1.132 1.00 0.00 2 VAL A O 9
ATOM 2389 N N . ARG A 1 4 ? 4.079 -2.075 0.059 1.00 0.00 4 ARG A N 9
ATOM 2390 C CA . ARG A 1 4 ? 3.176 -1.677 1.105 1.00 0.00 4 ARG A CA 9
ATOM 2391 C C . ARG A 1 4 ? 1.749 -1.773 0.597 1.00 0.00 4 ARG A C 9
ATOM 2392 O O . ARG A 1 4 ? 1.362 -1.056 -0.328 1.00 0.00 4 ARG A O 9
ATOM 2413 N N . CYS A 1 5 ? 0.986 -2.675 1.154 1.00 0.00 5 CYS A N 9
ATOM 2414 C CA . CYS A 1 5 ? -0.388 -2.845 0.743 1.00 0.00 5 CYS A CA 9
ATOM 2415 C C . CYS A 1 5 ? -1.318 -2.093 1.660 1.00 0.00 5 CYS A C 9
ATOM 2416 O O . CYS A 1 5 ? -1.379 -2.345 2.866 1.00 0.00 5 CYS A O 9
ATOM 2423 N N . VAL A 1 6 ? -2.004 -1.147 1.104 1.00 0.00 6 VAL A N 9
ATOM 2424 C CA . VAL A 1 6 ? -2.922 -0.332 1.849 1.00 0.00 6 VAL A CA 9
ATOM 2425 C C . VAL A 1 6 ? -4.325 -0.628 1.385 1.00 0.00 6 VAL A C 9
ATOM 2426 O O . VAL A 1 6 ? -4.614 -0.596 0.192 1.00 0.00 6 VAL A O 9
ATOM 2452 N N . ARG A 1 8 ? -7.450 0.794 1.056 1.00 0.00 8 ARG A N 9
ATOM 2453 C CA . ARG A 1 8 ? -8.070 2.084 1.037 1.00 0.00 8 ARG A CA 9
ATOM 2454 C C . ARG A 1 8 ? -9.491 1.961 0.495 1.00 0.00 8 ARG A C 9
ATOM 2455 O O . ARG A 1 8 ? -9.702 1.891 -0.727 1.00 0.00 8 ARG A O 9
ATOM 2476 N N . ARG A 1 9 ? -10.444 1.903 1.417 1.00 0.00 9 ARG A N 9
ATOM 2477 C CA . ARG A 1 9 ? -11.881 1.843 1.134 1.00 0.00 9 ARG A CA 9
ATOM 2478 C C . ARG A 1 9 ? -12.226 0.683 0.174 1.00 0.00 9 ARG A C 9
ATOM 2479 O O . ARG A 1 9 ? -12.969 0.826 -0.799 1.00 0.00 9 ARG A O 9
ATOM 2500 N N . GLY A 1 10 ? -11.657 -0.458 0.461 1.00 0.00 10 GLY A N 9
ATOM 2501 C CA . GLY A 1 10 ? -11.894 -1.625 -0.308 1.00 0.00 10 GLY A CA 9
ATOM 2502 C C . GLY A 1 10 ? -10.826 -1.879 -1.333 1.00 0.00 10 GLY A C 9
ATOM 2503 O O . GLY A 1 10 ? -10.635 -3.015 -1.781 1.00 0.00 10 GLY A O 9
ATOM 2507 N N . VAL A 1 11 ? -10.115 -0.839 -1.712 1.00 0.00 11 VAL A N 9
ATOM 2508 C CA . VAL A 1 11 ? -9.075 -0.982 -2.681 1.00 0.00 11 VAL A CA 9
ATOM 2509 C C . VAL A 1 11 ? -7.789 -1.366 -1.982 1.00 0.00 11 VAL A C 9
ATOM 2510 O O . VAL A 1 11 ? -7.152 -0.531 -1.328 1.00 0.00 11 VAL A O 9
ATOM 2536 N N . ARG A 1 13 ? -4.488 -1.669 -2.352 1.00 0.00 13 ARG A N 9
ATOM 2537 C CA . ARG A 1 13 ? -3.507 -1.205 -3.277 1.00 0.00 13 ARG A CA 9
ATOM 2538 C C . ARG A 1 13 ? -2.126 -1.460 -2.742 1.00 0.00 13 ARG A C 9
ATOM 2539 O O . ARG A 1 13 ? -1.763 -0.968 -1.666 1.00 0.00 13 ARG A O 9
ATOM 2560 N N . CYS A 1 14 ? -1.377 -2.229 -3.455 1.00 0.00 14 CYS A N 9
ATOM 2561 C CA . CYS A 1 14 ? -0.024 -2.481 -3.091 1.00 0.00 14 CYS A CA 9
ATOM 2562 C C . CYS A 1 14 ? 0.885 -1.538 -3.827 1.00 0.00 14 CYS A C 9
ATOM 2563 O O . CYS A 1 14 ? 0.948 -1.520 -5.060 1.00 0.00 14 CYS A O 9
ATOM 2570 N N . VAL A 1 15 ? 1.521 -0.705 -3.070 1.00 0.00 15 VAL A N 9
ATOM 2571 C CA . VAL A 1 15 ? 2.427 0.271 -3.588 1.00 0.00 15 VAL A CA 9
ATOM 2572 C C . VAL A 1 15 ? 3.812 -0.216 -3.304 1.00 0.00 15 VAL A C 9
ATOM 2573 O O . VAL A 1 15 ? 4.199 -0.386 -2.144 1.00 0.00 15 VAL A O 9
ATOM 2599 N N . ARG A 1 17 ? 7.398 0.586 -3.249 1.00 0.00 17 ARG A N 9
ATOM 2600 C CA . ARG A 1 17 ? 8.308 1.690 -3.203 1.00 0.00 17 ARG A CA 9
ATOM 2601 C C . ARG A 1 17 ? 9.711 1.191 -2.939 1.00 0.00 17 ARG A C 9
ATOM 2602 O O . ARG A 1 17 ? 10.041 0.838 -1.812 1.00 0.00 17 ARG A O 9
ATOM 2623 N N . ARG A 1 18 ? 10.496 1.100 -4.002 1.00 0.00 18 ARG A N 9
ATOM 2624 C CA . ARG A 1 18 ? 11.917 0.744 -3.944 1.00 0.00 18 ARG A CA 9
ATOM 2625 C C . ARG A 1 18 ? 12.122 -0.621 -3.249 1.00 0.00 18 ARG A C 9
ATOM 2626 O O . ARG A 1 18 ? 12.991 -0.800 -2.386 1.00 0.00 18 ARG A O 9
ATOM 2647 N N . GLY A 1 1 ? 10.515 0.521 -3.574 1.00 0.00 1 GLY A N 10
ATOM 2648 C CA . GLY A 1 1 ? 10.942 -0.818 -3.796 1.00 0.00 1 GLY A CA 10
ATOM 2649 C C . GLY A 1 1 ? 10.169 -1.840 -2.991 1.00 0.00 1 GLY A C 10
ATOM 2650 O O . GLY A 1 1 ? 9.965 -2.973 -3.441 1.00 0.00 1 GLY A O 10
ATOM 2654 N N . VAL A 1 2 ? 9.693 -1.439 -1.835 1.00 0.00 2 VAL A N 10
ATOM 2655 C CA . VAL A 1 2 ? 9.021 -2.349 -0.939 1.00 0.00 2 VAL A CA 10
ATOM 2656 C C . VAL A 1 2 ? 7.529 -2.332 -1.188 1.00 0.00 2 VAL A C 10
ATOM 2657 O O . VAL A 1 2 ? 6.870 -1.312 -1.017 1.00 0.00 2 VAL A O 10
ATOM 2683 N N . ARG A 1 4 ? 3.947 -3.097 -0.178 1.00 0.00 4 ARG A N 10
ATOM 2684 C CA . ARG A 1 4 ? 3.164 -3.317 1.003 1.00 0.00 4 ARG A CA 10
ATOM 2685 C C . ARG A 1 4 ? 1.714 -3.345 0.614 1.00 0.00 4 ARG A C 10
ATOM 2686 O O . ARG A 1 4 ? 1.266 -2.523 -0.201 1.00 0.00 4 ARG A O 10
ATOM 2707 N N . CYS A 1 5 ? 0.996 -4.284 1.134 1.00 0.00 5 CYS A N 10
ATOM 2708 C CA . CYS A 1 5 ? -0.401 -4.377 0.848 1.00 0.00 5 CYS A CA 10
ATOM 2709 C C . CYS A 1 5 ? -1.189 -3.556 1.834 1.00 0.00 5 CYS A C 10
ATOM 2710 O O . CYS A 1 5 ? -1.112 -3.762 3.059 1.00 0.00 5 CYS A O 10
ATOM 2717 N N . VAL A 1 6 ? -1.891 -2.581 1.301 1.00 0.00 6 VAL A N 10
ATOM 2718 C CA . VAL A 1 6 ? -2.594 -1.590 2.081 1.00 0.00 6 VAL A CA 10
ATOM 2719 C C . VAL A 1 6 ? -4.020 -1.483 1.559 1.00 0.00 6 VAL A C 10
ATOM 2720 O O . VAL A 1 6 ? -4.284 -1.804 0.396 1.00 0.00 6 VAL A O 10
ATOM 2746 N N . ARG A 1 8 ? -6.019 0.652 0.123 1.00 0.00 8 ARG A N 10
ATOM 2747 C CA . ARG A 1 8 ? -5.835 1.869 -0.601 1.00 0.00 8 ARG A CA 10
ATOM 2748 C C . ARG A 1 8 ? -7.142 2.251 -1.250 1.00 0.00 8 ARG A C 10
ATOM 2749 O O . ARG A 1 8 ? -7.628 1.548 -2.144 1.00 0.00 8 ARG A O 10
ATOM 2770 N N . ARG A 1 9 ? -7.724 3.332 -0.767 1.00 0.00 9 ARG A N 10
ATOM 2771 C CA . ARG A 1 9 ? -9.011 3.849 -1.237 1.00 0.00 9 ARG A CA 10
ATOM 2772 C C . ARG A 1 9 ? -10.093 2.813 -0.933 1.00 0.00 9 ARG A C 10
ATOM 2773 O O . ARG A 1 9 ? -11.024 2.589 -1.700 1.00 0.00 9 ARG A O 10
ATOM 2794 N N . GLY A 1 10 ? -9.928 2.169 0.202 1.00 0.00 10 GLY A N 10
ATOM 2795 C CA . GLY A 1 10 ? -10.822 1.135 0.626 1.00 0.00 10 GLY A CA 10
ATOM 2796 C C . GLY A 1 10 ? -10.596 -0.197 -0.086 1.00 0.00 10 GLY A C 10
ATOM 2797 O O . GLY A 1 10 ? -11.247 -1.191 0.226 1.00 0.00 10 GLY A O 10
ATOM 2801 N N . VAL A 1 11 ? -9.664 -0.226 -1.016 1.00 0.00 11 VAL A N 10
ATOM 2802 C CA . VAL A 1 11 ? -9.395 -1.415 -1.797 1.00 0.00 11 VAL A CA 10
ATOM 2803 C C . VAL A 1 11 ? -8.067 -2.015 -1.370 1.00 0.00 11 VAL A C 10
ATOM 2804 O O . VAL A 1 11 ? -7.070 -1.316 -1.291 1.00 0.00 11 VAL A O 10
ATOM 2830 N N . ARG A 1 13 ? -4.961 -3.264 -2.067 1.00 0.00 13 ARG A N 10
ATOM 2831 C CA . ARG A 1 13 ? -4.108 -3.221 -3.213 1.00 0.00 13 ARG A CA 10
ATOM 2832 C C . ARG A 1 13 ? -2.687 -3.122 -2.699 1.00 0.00 13 ARG A C 10
ATOM 2833 O O . ARG A 1 13 ? -2.443 -2.526 -1.640 1.00 0.00 13 ARG A O 10
ATOM 2854 N N . CYS A 1 14 ? -1.767 -3.713 -3.377 1.00 0.00 14 CYS A N 10
ATOM 2855 C CA . CYS A 1 14 ? -0.414 -3.647 -2.932 1.00 0.00 14 CYS A CA 10
ATOM 2856 C C . CYS A 1 14 ? 0.320 -2.544 -3.666 1.00 0.00 14 CYS A C 10
ATOM 2857 O O . CYS A 1 14 ? 0.261 -2.442 -4.902 1.00 0.00 14 CYS A O 10
ATOM 2864 N N . VAL A 1 15 ? 0.938 -1.682 -2.897 1.00 0.00 15 VAL A N 10
ATOM 2865 C CA . VAL A 1 15 ? 1.620 -0.523 -3.409 1.00 0.00 15 VAL A CA 10
ATOM 2866 C C . VAL A 1 15 ? 3.115 -0.656 -3.192 1.00 0.00 15 VAL A C 10
ATOM 2867 O O . VAL A 1 15 ? 3.568 -1.175 -2.168 1.00 0.00 15 VAL A O 10
ATOM 2893 N N . ARG A 1 17 ? 6.282 0.983 -2.345 1.00 0.00 17 ARG A N 10
ATOM 2894 C CA . ARG A 1 17 ? 6.842 2.122 -1.694 1.00 0.00 17 ARG A CA 10
ATOM 2895 C C . ARG A 1 17 ? 8.339 1.972 -1.623 1.00 0.00 17 ARG A C 10
ATOM 2896 O O . ARG A 1 17 ? 8.857 1.180 -0.812 1.00 0.00 17 ARG A O 10
ATOM 2917 N N . ARG A 1 18 ? 9.019 2.662 -2.520 1.00 0.00 18 ARG A N 10
ATOM 2918 C CA . ARG A 1 18 ? 10.476 2.718 -2.564 1.00 0.00 18 ARG A CA 10
ATOM 2919 C C . ARG A 1 18 ? 11.066 1.293 -2.653 1.00 0.00 18 ARG A C 10
ATOM 2920 O O . ARG A 1 18 ? 11.942 0.892 -1.874 1.00 0.00 18 ARG A O 10
ATOM 2941 N N . GLY A 1 1 ? 11.365 -2.009 -3.451 1.00 0.00 1 GLY A N 11
ATOM 2942 C CA . GLY A 1 1 ? 11.114 -3.379 -3.135 1.00 0.00 1 GLY A CA 11
ATOM 2943 C C . GLY A 1 1 ? 10.166 -3.597 -1.958 1.00 0.00 1 GLY A C 11
ATOM 2944 O O . GLY A 1 1 ? 9.845 -4.738 -1.627 1.00 0.00 1 GLY A O 11
ATOM 2948 N N . VAL A 1 2 ? 9.733 -2.535 -1.323 1.00 0.00 2 VAL A N 11
ATOM 2949 C CA . VAL A 1 2 ? 8.803 -2.643 -0.225 1.00 0.00 2 VAL A CA 11
ATOM 2950 C C . VAL A 1 2 ? 7.405 -2.426 -0.766 1.00 0.00 2 VAL A C 11
ATOM 2951 O O . VAL A 1 2 ? 7.093 -1.352 -1.281 1.00 0.00 2 VAL A O 11
ATOM 2977 N N . ARG A 1 4 ? 4.033 -1.594 -0.157 1.00 0.00 4 ARG A N 11
ATOM 2978 C CA . ARG A 1 4 ? 3.171 -0.978 0.809 1.00 0.00 4 ARG A CA 11
ATOM 2979 C C . ARG A 1 4 ? 1.738 -1.105 0.345 1.00 0.00 4 ARG A C 11
ATOM 2980 O O . ARG A 1 4 ? 1.354 -0.528 -0.673 1.00 0.00 4 ARG A O 11
ATOM 3001 N N . CYS A 1 5 ? 0.975 -1.885 1.053 1.00 0.00 5 CYS A N 11
ATOM 3002 C CA . CYS A 1 5 ? -0.399 -2.118 0.715 1.00 0.00 5 CYS A CA 11
ATOM 3003 C C . CYS A 1 5 ? -1.304 -1.318 1.598 1.00 0.00 5 CYS A C 11
ATOM 3004 O O . CYS A 1 5 ? -1.331 -1.490 2.819 1.00 0.00 5 CYS A O 11
ATOM 3011 N N . VAL A 1 6 ? -2.013 -0.432 0.987 1.00 0.00 6 VAL A N 11
ATOM 3012 C CA . VAL A 1 6 ? -2.928 0.426 1.672 1.00 0.00 6 VAL A CA 11
ATOM 3013 C C . VAL A 1 6 ? -4.323 -0.011 1.303 1.00 0.00 6 VAL A C 11
ATOM 3014 O O . VAL A 1 6 ? -4.688 -0.010 0.130 1.00 0.00 6 VAL A O 11
ATOM 3040 N N . ARG A 1 8 ? -7.850 0.856 1.274 1.00 0.00 8 ARG A N 11
ATOM 3041 C CA . ARG A 1 8 ? -8.782 1.942 1.361 1.00 0.00 8 ARG A CA 11
ATOM 3042 C C . ARG A 1 8 ? -10.130 1.509 0.808 1.00 0.00 8 ARG A C 11
ATOM 3043 O O . ARG A 1 8 ? -10.314 1.441 -0.408 1.00 0.00 8 ARG A O 11
ATOM 3064 N N . ARG A 1 9 ? -11.033 1.158 1.711 1.00 0.00 9 ARG A N 11
ATOM 3065 C CA . ARG A 1 9 ? -12.411 0.777 1.387 1.00 0.00 9 ARG A CA 11
ATOM 3066 C C . ARG A 1 9 ? -12.440 -0.378 0.370 1.00 0.00 9 ARG A C 11
ATOM 3067 O O . ARG A 1 9 ? -13.079 -0.305 -0.696 1.00 0.00 9 ARG A O 11
ATOM 3088 N N . GLY A 1 10 ? -11.714 -1.422 0.678 1.00 0.00 10 GLY A N 11
ATOM 3089 C CA . GLY A 1 10 ? -11.665 -2.556 -0.176 1.00 0.00 10 GLY A CA 11
ATOM 3090 C C . GLY A 1 10 ? -10.565 -2.480 -1.210 1.00 0.00 10 GLY A C 11
ATOM 3091 O O . GLY A 1 10 ? -10.138 -3.503 -1.741 1.00 0.00 10 GLY A O 11
ATOM 3095 N N . VAL A 1 11 ? -10.103 -1.281 -1.507 1.00 0.00 11 VAL A N 11
ATOM 3096 C CA . VAL A 1 11 ? -9.060 -1.097 -2.488 1.00 0.00 11 VAL A CA 11
ATOM 3097 C C . VAL A 1 11 ? -7.713 -1.327 -1.837 1.00 0.00 11 VAL A C 11
ATOM 3098 O O . VAL A 1 11 ? -7.229 -0.481 -1.084 1.00 0.00 11 VAL A O 11
ATOM 3124 N N . ARG A 1 13 ? -4.456 -1.096 -2.478 1.00 0.00 13 ARG A N 11
ATOM 3125 C CA . ARG A 1 13 ? -3.486 -0.490 -3.337 1.00 0.00 13 ARG A CA 11
ATOM 3126 C C . ARG A 1 13 ? -2.095 -0.779 -2.822 1.00 0.00 13 ARG A C 11
ATOM 3127 O O . ARG A 1 13 ? -1.675 -0.253 -1.789 1.00 0.00 13 ARG A O 11
ATOM 3148 N N . CYS A 1 14 ? -1.421 -1.651 -3.501 1.00 0.00 14 CYS A N 11
ATOM 3149 C CA . CYS A 1 14 ? -0.074 -1.998 -3.162 1.00 0.00 14 CYS A CA 11
ATOM 3150 C C . CYS A 1 14 ? 0.886 -1.267 -4.067 1.00 0.00 14 CYS A C 11
ATOM 3151 O O . CYS A 1 14 ? 0.825 -1.391 -5.301 1.00 0.00 14 CYS A O 11
ATOM 3158 N N . VAL A 1 15 ? 1.722 -0.473 -3.468 1.00 0.00 15 VAL A N 11
ATOM 3159 C CA . VAL A 1 15 ? 2.720 0.281 -4.182 1.00 0.00 15 VAL A CA 11
ATOM 3160 C C . VAL A 1 15 ? 4.072 -0.264 -3.786 1.00 0.00 15 VAL A C 11
ATOM 3161 O O . VAL A 1 15 ? 4.363 -0.411 -2.599 1.00 0.00 15 VAL A O 11
ATOM 3187 N N . ARG A 1 17 ? 7.728 0.347 -3.362 1.00 0.00 17 ARG A N 11
ATOM 3188 C CA . ARG A 1 17 ? 8.693 1.405 -3.235 1.00 0.00 17 ARG A CA 11
ATOM 3189 C C . ARG A 1 17 ? 9.982 0.820 -2.682 1.00 0.00 17 ARG A C 11
ATOM 3190 O O . ARG A 1 17 ? 10.021 0.388 -1.524 1.00 0.00 17 ARG A O 11
ATOM 3211 N N . ARG A 1 18 ? 11.013 0.759 -3.527 1.00 0.00 18 ARG A N 11
ATOM 3212 C CA . ARG A 1 18 ? 12.326 0.186 -3.168 1.00 0.00 18 ARG A CA 11
ATOM 3213 C C . ARG A 1 18 ? 12.144 -1.265 -2.701 1.00 0.00 18 ARG A C 11
ATOM 3214 O O . ARG A 1 18 ? 12.644 -1.682 -1.665 1.00 0.00 18 ARG A O 11
ATOM 3235 N N . GLY A 1 1 ? 11.267 -1.052 -3.812 1.00 0.00 1 GLY A N 12
ATOM 3236 C CA . GLY A 1 1 ? 11.223 -2.447 -3.586 1.00 0.00 1 GLY A CA 12
ATOM 3237 C C . GLY A 1 1 ? 10.359 -2.838 -2.409 1.00 0.00 1 GLY A C 12
ATOM 3238 O O . GLY A 1 1 ? 10.015 -4.012 -2.257 1.00 0.00 1 GLY A O 12
ATOM 3242 N N . VAL A 1 2 ? 10.008 -1.874 -1.573 1.00 0.00 2 VAL A N 12
ATOM 3243 C CA . VAL A 1 2 ? 9.180 -2.142 -0.415 1.00 0.00 2 VAL A CA 12
ATOM 3244 C C . VAL A 1 2 ? 7.727 -2.117 -0.836 1.00 0.00 2 VAL A C 12
ATOM 3245 O O . VAL A 1 2 ? 7.192 -1.068 -1.178 1.00 0.00 2 VAL A O 12
ATOM 3271 N N . ARG A 1 4 ? 3.984 -2.539 0.089 1.00 0.00 4 ARG A N 12
ATOM 3272 C CA . ARG A 1 4 ? 3.069 -2.497 1.203 1.00 0.00 4 ARG A CA 12
ATOM 3273 C C . ARG A 1 4 ? 1.644 -2.464 0.682 1.00 0.00 4 ARG A C 12
ATOM 3274 O O . ARG A 1 4 ? 1.334 -1.714 -0.252 1.00 0.00 4 ARG A O 12
ATOM 3295 N N . CYS A 1 5 ? 0.792 -3.271 1.254 1.00 0.00 5 CYS A N 12
ATOM 3296 C CA . CYS A 1 5 ? -0.570 -3.373 0.801 1.00 0.00 5 CYS A CA 12
ATOM 3297 C C . CYS A 1 5 ? -1.489 -2.555 1.669 1.00 0.00 5 CYS A C 12
ATOM 3298 O O . CYS A 1 5 ? -1.610 -2.783 2.873 1.00 0.00 5 CYS A O 12
ATOM 3305 N N . VAL A 1 6 ? -2.110 -1.586 1.060 1.00 0.00 6 VAL A N 12
ATOM 3306 C CA . VAL A 1 6 ? -2.972 -0.668 1.748 1.00 0.00 6 VAL A CA 12
ATOM 3307 C C . VAL A 1 6 ? -4.396 -0.867 1.269 1.00 0.00 6 VAL A C 12
ATOM 3308 O O . VAL A 1 6 ? -4.649 -0.991 0.060 1.00 0.00 6 VAL A O 12
ATOM 3334 N N . ARG A 1 8 ? -7.284 0.944 0.740 1.00 0.00 8 ARG A N 12
ATOM 3335 C CA . ARG A 1 8 ? -7.765 2.280 0.570 1.00 0.00 8 ARG A CA 12
ATOM 3336 C C . ARG A 1 8 ? -9.169 2.265 0.020 1.00 0.00 8 ARG A C 12
ATOM 3337 O O . ARG A 1 8 ? -9.393 1.894 -1.134 1.00 0.00 8 ARG A O 12
ATOM 3358 N N . ARG A 1 9 ? -10.109 2.604 0.883 1.00 0.00 9 ARG A N 12
ATOM 3359 C CA . ARG A 1 9 ? -11.527 2.722 0.555 1.00 0.00 9 ARG A CA 12
ATOM 3360 C C . ARG A 1 9 ? -12.057 1.358 0.078 1.00 0.00 9 ARG A C 12
ATOM 3361 O O . ARG A 1 9 ? -12.827 1.240 -0.895 1.00 0.00 9 ARG A O 12
ATOM 3382 N N . GLY A 1 10 ? -11.589 0.330 0.760 1.00 0.00 10 GLY A N 12
ATOM 3383 C CA . GLY A 1 10 ? -11.942 -1.016 0.461 1.00 0.00 10 GLY A CA 12
ATOM 3384 C C . GLY A 1 10 ? -11.055 -1.653 -0.591 1.00 0.00 10 GLY A C 12
ATOM 3385 O O . GLY A 1 10 ? -11.000 -2.885 -0.709 1.00 0.00 10 GLY A O 12
ATOM 3389 N N . VAL A 1 11 ? -10.344 -0.833 -1.332 1.00 0.00 11 VAL A N 12
ATOM 3390 C CA . VAL A 1 11 ? -9.509 -1.303 -2.417 1.00 0.00 11 VAL A CA 12
ATOM 3391 C C . VAL A 1 11 ? -8.099 -1.582 -1.897 1.00 0.00 11 VAL A C 12
ATOM 3392 O O . VAL A 1 11 ? -7.367 -0.660 -1.521 1.00 0.00 11 VAL A O 12
ATOM 3418 N N . ARG A 1 13 ? -4.553 -2.247 -2.512 1.00 0.00 13 ARG A N 12
ATOM 3419 C CA . ARG A 1 13 ? -3.524 -2.113 -3.519 1.00 0.00 13 ARG A CA 12
ATOM 3420 C C . ARG A 1 13 ? -2.178 -2.144 -2.860 1.00 0.00 13 ARG A C 12
ATOM 3421 O O . ARG A 1 13 ? -1.994 -1.592 -1.767 1.00 0.00 13 ARG A O 12
ATOM 3442 N N . CYS A 1 14 ? -1.255 -2.798 -3.483 1.00 0.00 14 CYS A N 12
ATOM 3443 C CA . CYS A 1 14 ? 0.066 -2.894 -2.950 1.00 0.00 14 CYS A CA 12
ATOM 3444 C C . CYS A 1 14 ? 0.984 -1.943 -3.669 1.00 0.00 14 CYS A C 12
ATOM 3445 O O . CYS A 1 14 ? 1.205 -2.055 -4.880 1.00 0.00 14 CYS A O 12
ATOM 3452 N N . VAL A 1 15 ? 1.511 -1.010 -2.938 1.00 0.00 15 VAL A N 12
ATOM 3453 C CA . VAL A 1 15 ? 2.355 -0.002 -3.496 1.00 0.00 15 VAL A CA 12
ATOM 3454 C C . VAL A 1 15 ? 3.792 -0.345 -3.204 1.00 0.00 15 VAL A C 12
ATOM 3455 O O . VAL A 1 15 ? 4.123 -0.826 -2.118 1.00 0.00 15 VAL A O 12
ATOM 3481 N N . ARG A 1 17 ? 7.600 0.946 -3.008 1.00 0.00 17 ARG A N 12
ATOM 3482 C CA . ARG A 1 17 ? 8.471 2.072 -2.832 1.00 0.00 17 ARG A CA 12
ATOM 3483 C C . ARG A 1 17 ? 9.871 1.570 -2.620 1.00 0.00 17 ARG A C 12
ATOM 3484 O O . ARG A 1 17 ? 10.186 1.056 -1.546 1.00 0.00 17 ARG A O 12
ATOM 3505 N N . ARG A 1 18 ? 10.680 1.644 -3.667 1.00 0.00 18 ARG A N 12
ATOM 3506 C CA . ARG A 1 18 ? 12.084 1.202 -3.641 1.00 0.00 18 ARG A CA 12
ATOM 3507 C C . ARG A 1 18 ? 12.162 -0.293 -3.246 1.00 0.00 18 ARG A C 12
ATOM 3508 O O . ARG A 1 18 ? 12.974 -0.732 -2.421 1.00 0.00 18 ARG A O 12
ATOM 3529 N N . GLY A 1 1 ? 11.527 -0.935 -3.020 1.00 0.00 1 GLY A N 13
ATOM 3530 C CA . GLY A 1 1 ? 11.753 -2.345 -2.935 1.00 0.00 1 GLY A CA 13
ATOM 3531 C C . GLY A 1 1 ? 10.755 -3.090 -2.073 1.00 0.00 1 GLY A C 13
ATOM 3532 O O . GLY A 1 1 ? 10.649 -4.306 -2.166 1.00 0.00 1 GLY A O 13
ATOM 3536 N N . VAL A 1 2 ? 10.019 -2.381 -1.254 1.00 0.00 2 VAL A N 13
ATOM 3537 C CA . VAL A 1 2 ? 9.080 -3.007 -0.362 1.00 0.00 2 VAL A CA 13
ATOM 3538 C C . VAL A 1 2 ? 7.686 -2.848 -0.924 1.00 0.00 2 VAL A C 13
ATOM 3539 O O . VAL A 1 2 ? 7.269 -1.736 -1.246 1.00 0.00 2 VAL A O 13
ATOM 3565 N N . ARG A 1 4 ? 4.309 -2.164 -0.536 1.00 0.00 4 ARG A N 13
ATOM 3566 C CA . ARG A 1 4 ? 3.521 -1.507 0.457 1.00 0.00 4 ARG A CA 13
ATOM 3567 C C . ARG A 1 4 ? 2.071 -1.556 0.027 1.00 0.00 4 ARG A C 13
ATOM 3568 O O . ARG A 1 4 ? 1.690 -0.958 -0.988 1.00 0.00 4 ARG A O 13
ATOM 3589 N N . CYS A 1 5 ? 1.291 -2.314 0.744 1.00 0.00 5 CYS A N 13
ATOM 3590 C CA . CYS A 1 5 ? -0.109 -2.485 0.444 1.00 0.00 5 CYS A CA 13
ATOM 3591 C C . CYS A 1 5 ? -0.948 -1.668 1.395 1.00 0.00 5 CYS A C 13
ATOM 3592 O O . CYS A 1 5 ? -0.814 -1.787 2.631 1.00 0.00 5 CYS A O 13
ATOM 3599 N N . VAL A 1 6 ? -1.778 -0.835 0.831 1.00 0.00 6 VAL A N 13
ATOM 3600 C CA . VAL A 1 6 ? -2.636 0.048 1.574 1.00 0.00 6 VAL A CA 13
ATOM 3601 C C . VAL A 1 6 ? -4.069 -0.271 1.200 1.00 0.00 6 VAL A C 13
ATOM 3602 O O . VAL A 1 6 ? -4.367 -0.503 0.029 1.00 0.00 6 VAL A O 13
ATOM 3628 N N . ARG A 1 8 ? -7.751 1.167 1.170 1.00 0.00 8 ARG A N 13
ATOM 3629 C CA . ARG A 1 8 ? -8.559 2.329 1.294 1.00 0.00 8 ARG A CA 13
ATOM 3630 C C . ARG A 1 8 ? -9.912 2.067 0.673 1.00 0.00 8 ARG A C 13
ATOM 3631 O O . ARG A 1 8 ? -10.015 1.811 -0.530 1.00 0.00 8 ARG A O 13
ATOM 3652 N N . ARG A 1 9 ? -10.921 2.066 1.519 1.00 0.00 9 ARG A N 13
ATOM 3653 C CA . ARG A 1 9 ? -12.322 1.876 1.149 1.00 0.00 9 ARG A CA 13
ATOM 3654 C C . ARG A 1 9 ? -12.514 0.558 0.390 1.00 0.00 9 ARG A C 13
ATOM 3655 O O . ARG A 1 9 ? -13.109 0.512 -0.683 1.00 0.00 9 ARG A O 13
ATOM 3676 N N . GLY A 1 10 ? -11.965 -0.495 0.945 1.00 0.00 10 GLY A N 13
ATOM 3677 C CA . GLY A 1 10 ? -12.084 -1.792 0.374 1.00 0.00 10 GLY A CA 13
ATOM 3678 C C . GLY A 1 10 ? -11.151 -2.041 -0.796 1.00 0.00 10 GLY A C 13
ATOM 3679 O O . GLY A 1 10 ? -11.180 -3.120 -1.392 1.00 0.00 10 GLY A O 13
ATOM 3683 N N . VAL A 1 11 ? -10.345 -1.059 -1.151 1.00 0.00 11 VAL A N 13
ATOM 3684 C CA . VAL A 1 11 ? -9.395 -1.223 -2.226 1.00 0.00 11 VAL A CA 13
ATOM 3685 C C . VAL A 1 11 ? -8.009 -1.417 -1.643 1.00 0.00 11 VAL A C 13
ATOM 3686 O O . VAL A 1 11 ? -7.418 -0.479 -1.098 1.00 0.00 11 VAL A O 13
ATOM 3712 N N . ARG A 1 13 ? -4.486 -1.745 -2.411 1.00 0.00 13 ARG A N 13
ATOM 3713 C CA . ARG A 1 13 ? -3.551 -1.466 -3.469 1.00 0.00 13 ARG A CA 13
ATOM 3714 C C . ARG A 1 13 ? -2.136 -1.742 -3.006 1.00 0.00 13 ARG A C 13
ATOM 3715 O O . ARG A 1 13 ? -1.729 -1.316 -1.927 1.00 0.00 13 ARG A O 13
ATOM 3736 N N . CYS A 1 14 ? -1.412 -2.474 -3.788 1.00 0.00 14 CYS A N 13
ATOM 3737 C CA . CYS A 1 14 ? -0.045 -2.765 -3.485 1.00 0.00 14 CYS A CA 13
ATOM 3738 C C . CYS A 1 14 ? 0.862 -2.015 -4.430 1.00 0.00 14 CYS A C 13
ATOM 3739 O O . CYS A 1 14 ? 0.740 -2.131 -5.663 1.00 0.00 14 CYS A O 13
ATOM 3746 N N . VAL A 1 15 ? 1.716 -1.212 -3.870 1.00 0.00 15 VAL A N 13
ATOM 3747 C CA . VAL A 1 15 ? 2.638 -0.411 -4.636 1.00 0.00 15 VAL A CA 13
ATOM 3748 C C . VAL A 1 15 ? 4.046 -0.731 -4.174 1.00 0.00 15 VAL A C 13
ATOM 3749 O O . VAL A 1 15 ? 4.279 -0.940 -2.978 1.00 0.00 15 VAL A O 13
ATOM 3775 N N . ARG A 1 17 ? 7.277 0.324 -3.047 1.00 0.00 17 ARG A N 13
ATOM 3776 C CA . ARG A 1 17 ? 7.813 1.498 -2.452 1.00 0.00 17 ARG A CA 13
ATOM 3777 C C . ARG A 1 17 ? 9.206 1.168 -1.946 1.00 0.00 17 ARG A C 13
ATOM 3778 O O . ARG A 1 17 ? 9.352 0.489 -0.920 1.00 0.00 17 ARG A O 13
ATOM 3799 N N . ARG A 1 18 ? 10.211 1.573 -2.716 1.00 0.00 18 ARG A N 13
ATOM 3800 C CA . ARG A 1 18 ? 11.620 1.387 -2.377 1.00 0.00 18 ARG A CA 13
ATOM 3801 C C . ARG A 1 18 ? 11.920 -0.100 -2.083 1.00 0.00 18 ARG A C 13
ATOM 3802 O O . ARG A 1 18 ? 12.430 -0.475 -1.022 1.00 0.00 18 ARG A O 13
ATOM 3823 N N . GLY A 1 1 ? 11.540 -1.507 -3.640 1.00 0.00 1 GLY A N 14
ATOM 3824 C CA . GLY A 1 1 ? 11.335 -2.847 -3.211 1.00 0.00 1 GLY A CA 14
ATOM 3825 C C . GLY A 1 1 ? 10.406 -2.964 -2.014 1.00 0.00 1 GLY A C 14
ATOM 3826 O O . GLY A 1 1 ? 10.017 -4.072 -1.635 1.00 0.00 1 GLY A O 14
ATOM 3830 N N . VAL A 1 2 ? 10.044 -1.844 -1.425 1.00 0.00 2 VAL A N 14
ATOM 3831 C CA . VAL A 1 2 ? 9.171 -1.838 -0.281 1.00 0.00 2 VAL A CA 14
ATOM 3832 C C . VAL A 1 2 ? 7.737 -1.838 -0.773 1.00 0.00 2 VAL A C 14
ATOM 3833 O O . VAL A 1 2 ? 7.266 -0.848 -1.346 1.00 0.00 2 VAL A O 14
ATOM 3859 N N . ARG A 1 4 ? 3.988 -2.042 0.192 1.00 0.00 4 ARG A N 14
ATOM 3860 C CA . ARG A 1 4 ? 3.048 -1.849 1.255 1.00 0.00 4 ARG A CA 14
ATOM 3861 C C . ARG A 1 4 ? 1.634 -1.989 0.727 1.00 0.00 4 ARG A C 14
ATOM 3862 O O . ARG A 1 4 ? 1.224 -1.248 -0.173 1.00 0.00 4 ARG A O 14
ATOM 3883 N N . CYS A 1 5 ? 0.919 -2.953 1.244 1.00 0.00 5 CYS A N 14
ATOM 3884 C CA . CYS A 1 5 ? -0.454 -3.161 0.870 1.00 0.00 5 CYS A CA 14
ATOM 3885 C C . CYS A 1 5 ? -1.366 -2.558 1.907 1.00 0.00 5 CYS A C 14
ATOM 3886 O O . CYS A 1 5 ? -1.230 -2.826 3.109 1.00 0.00 5 CYS A O 14
ATOM 3893 N N . VAL A 1 6 ? -2.233 -1.706 1.464 1.00 0.00 6 VAL A N 14
ATOM 3894 C CA . VAL A 1 6 ? -3.199 -1.080 2.307 1.00 0.00 6 VAL A CA 14
ATOM 3895 C C . VAL A 1 6 ? -4.542 -1.049 1.610 1.00 0.00 6 VAL A C 14
ATOM 3896 O O . VAL A 1 6 ? -4.635 -0.737 0.422 1.00 0.00 6 VAL A O 14
ATOM 3922 N N . ARG A 1 8 ? -7.467 0.691 0.881 1.00 0.00 8 ARG A N 14
ATOM 3923 C CA . ARG A 1 8 ? -7.966 2.034 0.864 1.00 0.00 8 ARG A CA 14
ATOM 3924 C C . ARG A 1 8 ? -9.356 2.043 0.275 1.00 0.00 8 ARG A C 14
ATOM 3925 O O . ARG A 1 8 ? -9.530 1.806 -0.939 1.00 0.00 8 ARG A O 14
ATOM 3946 N N . ARG A 1 9 ? -10.336 2.260 1.142 1.00 0.00 9 ARG A N 14
ATOM 3947 C CA . ARG A 1 9 ? -11.751 2.330 0.783 1.00 0.00 9 ARG A CA 14
ATOM 3948 C C . ARG A 1 9 ? -12.170 1.045 0.043 1.00 0.00 9 ARG A C 14
ATOM 3949 O O . ARG A 1 9 ? -12.759 1.077 -1.047 1.00 0.00 9 ARG A O 14
ATOM 3970 N N . GLY A 1 10 ? -11.795 -0.078 0.624 1.00 0.00 10 GLY A N 14
ATOM 3971 C CA . GLY A 1 10 ? -12.117 -1.355 0.082 1.00 0.00 10 GLY A CA 14
ATOM 3972 C C . GLY A 1 10 ? -11.140 -1.844 -0.976 1.00 0.00 10 GLY A C 14
ATOM 3973 O O . GLY A 1 10 ? -11.056 -3.051 -1.237 1.00 0.00 10 GLY A O 14
ATOM 3977 N N . VAL A 1 11 ? -10.391 -0.942 -1.577 1.00 0.00 11 VAL A N 14
ATOM 3978 C CA . VAL A 1 11 ? -9.478 -1.311 -2.643 1.00 0.00 11 VAL A CA 14
ATOM 3979 C C . VAL A 1 11 ? -8.093 -1.561 -2.072 1.00 0.00 11 VAL A C 14
ATOM 3980 O O . VAL A 1 11 ? -7.497 -0.671 -1.465 1.00 0.00 11 VAL A O 14
ATOM 4006 N N . ARG A 1 13 ? -4.513 -1.580 -2.195 1.00 0.00 13 ARG A N 14
ATOM 4007 C CA . ARG A 1 13 ? -3.490 -0.938 -2.957 1.00 0.00 13 ARG A CA 14
ATOM 4008 C C . ARG A 1 13 ? -2.135 -1.348 -2.428 1.00 0.00 13 ARG A C 14
ATOM 4009 O O . ARG A 1 13 ? -1.820 -1.112 -1.261 1.00 0.00 13 ARG A O 14
ATOM 4030 N N . CYS A 1 14 ? -1.373 -2.000 -3.250 1.00 0.00 14 CYS A N 14
ATOM 4031 C CA . CYS A 1 14 ? -0.033 -2.367 -2.901 1.00 0.00 14 CYS A CA 14
ATOM 4032 C C . CYS A 1 14 ? 0.919 -1.508 -3.666 1.00 0.00 14 CYS A C 14
ATOM 4033 O O . CYS A 1 14 ? 1.035 -1.628 -4.882 1.00 0.00 14 CYS A O 14
ATOM 4040 N N . VAL A 1 15 ? 1.574 -0.642 -2.971 1.00 0.00 15 VAL A N 14
ATOM 4041 C CA . VAL A 1 15 ? 2.511 0.259 -3.589 1.00 0.00 15 VAL A CA 14
ATOM 4042 C C . VAL A 1 15 ? 3.889 -0.262 -3.323 1.00 0.00 15 VAL A C 14
ATOM 4043 O O . VAL A 1 15 ? 4.241 -0.540 -2.170 1.00 0.00 15 VAL A O 14
ATOM 4069 N N . ARG A 1 17 ? 7.727 0.609 -3.753 1.00 0.00 17 ARG A N 14
ATOM 4070 C CA . ARG A 1 17 ? 8.719 1.621 -4.003 1.00 0.00 17 ARG A CA 14
ATOM 4071 C C . ARG A 1 17 ? 10.007 1.226 -3.321 1.00 0.00 17 ARG A C 14
ATOM 4072 O O . ARG A 1 17 ? 10.020 0.981 -2.115 1.00 0.00 17 ARG A O 14
ATOM 4093 N N . ARG A 1 18 ? 11.064 1.115 -4.107 1.00 0.00 18 ARG A N 14
ATOM 4094 C CA . ARG A 1 18 ? 12.400 0.727 -3.649 1.00 0.00 18 ARG A CA 14
ATOM 4095 C C . ARG A 1 18 ? 12.336 -0.669 -3.016 1.00 0.00 18 ARG A C 14
ATOM 4096 O O . ARG A 1 18 ? 12.947 -0.962 -1.985 1.00 0.00 18 ARG A O 14
ATOM 4117 N N . GLY A 1 1 ? 11.917 -2.016 -3.134 1.00 0.00 1 GLY A N 15
ATOM 4118 C CA . GLY A 1 1 ? 11.918 -3.118 -2.241 1.00 0.00 1 GLY A CA 15
ATOM 4119 C C . GLY A 1 1 ? 10.847 -3.028 -1.175 1.00 0.00 1 GLY A C 15
ATOM 4120 O O . GLY A 1 1 ? 10.432 -4.050 -0.611 1.00 0.00 1 GLY A O 15
ATOM 4124 N N . VAL A 1 2 ? 10.393 -1.829 -0.883 1.00 0.00 2 VAL A N 15
ATOM 4125 C CA . VAL A 1 2 ? 9.354 -1.649 0.110 1.00 0.00 2 VAL A CA 15
ATOM 4126 C C . VAL A 1 2 ? 7.990 -1.733 -0.554 1.00 0.00 2 VAL A C 15
ATOM 4127 O O . VAL A 1 2 ? 7.553 -0.806 -1.241 1.00 0.00 2 VAL A O 15
ATOM 4153 N N . ARG A 1 4 ? 4.095 -2.016 -0.002 1.00 0.00 4 ARG A N 15
ATOM 4154 C CA . ARG A 1 4 ? 3.064 -1.775 0.968 1.00 0.00 4 ARG A CA 15
ATOM 4155 C C . ARG A 1 4 ? 1.720 -1.848 0.289 1.00 0.00 4 ARG A C 15
ATOM 4156 O O . ARG A 1 4 ? 1.560 -1.353 -0.828 1.00 0.00 4 ARG A O 15
ATOM 4177 N N . CYS A 1 5 ? 0.787 -2.479 0.935 1.00 0.00 5 CYS A N 15
ATOM 4178 C CA . CYS A 1 5 ? -0.546 -2.581 0.440 1.00 0.00 5 CYS A CA 15
ATOM 4179 C C . CYS A 1 5 ? -1.485 -1.865 1.380 1.00 0.00 5 CYS A C 15
ATOM 4180 O O . CYS A 1 5 ? -1.519 -2.136 2.585 1.00 0.00 5 CYS A O 15
ATOM 4187 N N . VAL A 1 6 ? -2.194 -0.924 0.847 1.00 0.00 6 VAL A N 15
ATOM 4188 C CA . VAL A 1 6 ? -3.132 -0.153 1.599 1.00 0.00 6 VAL A CA 15
ATOM 4189 C C . VAL A 1 6 ? -4.507 -0.522 1.131 1.00 0.00 6 VAL A C 15
ATOM 4190 O O . VAL A 1 6 ? -4.796 -0.483 -0.067 1.00 0.00 6 VAL A O 15
ATOM 4216 N N . ARG A 1 8 ? -8.122 0.608 1.472 1.00 0.00 8 ARG A N 15
ATOM 4217 C CA . ARG A 1 8 ? -8.920 1.732 1.876 1.00 0.00 8 ARG A CA 15
ATOM 4218 C C . ARG A 1 8 ? -10.247 1.686 1.165 1.00 0.00 8 ARG A C 15
ATOM 4219 O O . ARG A 1 8 ? -10.284 1.611 -0.056 1.00 0.00 8 ARG A O 15
ATOM 4240 N N . ARG A 1 9 ? -11.319 1.651 1.943 1.00 0.00 9 ARG A N 15
ATOM 4241 C CA . ARG A 1 9 ? -12.699 1.655 1.437 1.00 0.00 9 ARG A CA 15
ATOM 4242 C C . ARG A 1 9 ? -12.939 0.391 0.597 1.00 0.00 9 ARG A C 15
ATOM 4243 O O . ARG A 1 9 ? -13.640 0.396 -0.425 1.00 0.00 9 ARG A O 15
ATOM 4264 N N . GLY A 1 10 ? -12.320 -0.679 1.049 1.00 0.00 10 GLY A N 15
ATOM 4265 C CA . GLY A 1 10 ? -12.414 -1.956 0.416 1.00 0.00 10 GLY A CA 15
ATOM 4266 C C . GLY A 1 10 ? -11.575 -2.077 -0.848 1.00 0.00 10 GLY A C 15
ATOM 4267 O O . GLY A 1 10 ? -11.672 -3.080 -1.573 1.00 0.00 10 GLY A O 15
ATOM 4271 N N . VAL A 1 11 ? -10.779 -1.071 -1.124 1.00 0.00 11 VAL A N 15
ATOM 4272 C CA . VAL A 1 11 ? -9.919 -1.068 -2.281 1.00 0.00 11 VAL A CA 15
ATOM 4273 C C . VAL A 1 11 ? -8.479 -1.259 -1.831 1.00 0.00 11 VAL A C 15
ATOM 4274 O O . VAL A 1 11 ? -7.937 -0.434 -1.094 1.00 0.00 11 VAL A O 15
ATOM 4300 N N . ARG A 1 13 ? -4.643 -1.445 -2.697 1.00 0.00 13 ARG A N 15
ATOM 4301 C CA . ARG A 1 13 ? -3.664 -0.954 -3.645 1.00 0.00 13 ARG A CA 15
ATOM 4302 C C . ARG A 1 13 ? -2.270 -1.217 -3.085 1.00 0.00 13 ARG A C 15
ATOM 4303 O O . ARG A 1 13 ? -2.039 -1.006 -1.896 1.00 0.00 13 ARG A O 15
ATOM 4324 N N . CYS A 1 14 ? -1.366 -1.680 -3.908 1.00 0.00 14 CYS A N 15
ATOM 4325 C CA . CYS A 1 14 ? -0.016 -1.991 -3.464 1.00 0.00 14 CYS A CA 15
ATOM 4326 C C . CYS A 1 14 ? 1.004 -1.184 -4.250 1.00 0.00 14 CYS A C 15
ATOM 4327 O O . CYS A 1 14 ? 0.889 -1.055 -5.466 1.00 0.00 14 CYS A O 15
ATOM 4334 N N . VAL A 1 15 ? 1.970 -0.619 -3.559 1.00 0.00 15 VAL A N 15
ATOM 4335 C CA . VAL A 1 15 ? 3.039 0.139 -4.194 1.00 0.00 15 VAL A CA 15
ATOM 4336 C C . VAL A 1 15 ? 4.364 -0.514 -3.814 1.00 0.00 15 VAL A C 15
ATOM 4337 O O . VAL A 1 15 ? 4.529 -0.945 -2.664 1.00 0.00 15 VAL A O 15
ATOM 4363 N N . ARG A 1 17 ? 8.097 0.434 -3.635 1.00 0.00 17 ARG A N 15
ATOM 4364 C CA . ARG A 1 17 ? 9.113 1.461 -3.702 1.00 0.00 17 ARG A CA 15
ATOM 4365 C C . ARG A 1 17 ? 10.455 0.937 -3.230 1.00 0.00 17 ARG A C 15
ATOM 4366 O O . ARG A 1 17 ? 10.722 0.855 -2.019 1.00 0.00 17 ARG A O 15
ATOM 4387 N N . ARG A 1 18 ? 11.276 0.563 -4.205 1.00 0.00 18 ARG A N 15
ATOM 4388 C CA . ARG A 1 18 ? 12.655 0.111 -4.020 1.00 0.00 18 ARG A CA 15
ATOM 4389 C C . ARG A 1 18 ? 12.749 -1.013 -2.969 1.00 0.00 18 ARG A C 15
ATOM 4390 O O . ARG A 1 18 ? 13.540 -0.955 -2.025 1.00 0.00 18 ARG A O 15
ATOM 4411 N N . GLY A 1 1 ? 11.148 -0.846 -3.627 1.00 0.00 1 GLY A N 16
ATOM 4412 C CA . GLY A 1 1 ? 11.059 -2.263 -3.703 1.00 0.00 1 GLY A CA 16
ATOM 4413 C C . GLY A 1 1 ? 10.270 -2.897 -2.572 1.00 0.00 1 GLY A C 16
ATOM 4414 O O . GLY A 1 1 ? 10.038 -4.106 -2.583 1.00 0.00 1 GLY A O 16
ATOM 4418 N N . VAL A 1 2 ? 9.856 -2.115 -1.604 1.00 0.00 2 VAL A N 16
ATOM 4419 C CA . VAL A 1 2 ? 9.104 -2.651 -0.492 1.00 0.00 2 VAL A CA 16
ATOM 4420 C C . VAL A 1 2 ? 7.625 -2.589 -0.809 1.00 0.00 2 VAL A C 16
ATOM 4421 O O . VAL A 1 2 ? 7.050 -1.505 -0.945 1.00 0.00 2 VAL A O 16
ATOM 4447 N N . ARG A 1 4 ? 4.241 -2.331 -0.097 1.00 0.00 4 ARG A N 16
ATOM 4448 C CA . ARG A 1 4 ? 3.371 -1.880 0.945 1.00 0.00 4 ARG A CA 16
ATOM 4449 C C . ARG A 1 4 ? 1.959 -1.856 0.411 1.00 0.00 4 ARG A C 16
ATOM 4450 O O . ARG A 1 4 ? 1.708 -1.327 -0.679 1.00 0.00 4 ARG A O 16
ATOM 4471 N N . CYS A 1 5 ? 1.056 -2.441 1.138 1.00 0.00 5 CYS A N 16
ATOM 4472 C CA . CYS A 1 5 ? -0.310 -2.513 0.713 1.00 0.00 5 CYS A CA 16
ATOM 4473 C C . CYS A 1 5 ? -1.153 -1.487 1.413 1.00 0.00 5 CYS A C 16
ATOM 4474 O O . CYS A 1 5 ? -1.162 -1.401 2.636 1.00 0.00 5 CYS A O 16
ATOM 4481 N N . VAL A 1 6 ? -1.816 -0.680 0.633 1.00 0.00 6 VAL A N 16
ATOM 4482 C CA . VAL A 1 6 ? -2.697 0.328 1.145 1.00 0.00 6 VAL A CA 16
ATOM 4483 C C . VAL A 1 6 ? -4.104 -0.189 0.979 1.00 0.00 6 VAL A C 16
ATOM 4484 O O . VAL A 1 6 ? -4.490 -0.619 -0.114 1.00 0.00 6 VAL A O 16
ATOM 4510 N N . ARG A 1 8 ? -7.728 1.008 1.378 1.00 0.00 8 ARG A N 16
ATOM 4511 C CA . ARG A 1 8 ? -8.592 2.130 1.572 1.00 0.00 8 ARG A CA 16
ATOM 4512 C C . ARG A 1 8 ? -9.904 1.927 0.851 1.00 0.00 8 ARG A C 16
ATOM 4513 O O . ARG A 1 8 ? -9.927 1.711 -0.370 1.00 0.00 8 ARG A O 16
ATOM 4534 N N . ARG A 1 9 ? -10.977 1.956 1.627 1.00 0.00 9 ARG A N 16
ATOM 4535 C CA . ARG A 1 9 ? -12.355 1.899 1.150 1.00 0.00 9 ARG A CA 16
ATOM 4536 C C . ARG A 1 9 ? -12.597 0.662 0.274 1.00 0.00 9 ARG A C 16
ATOM 4537 O O . ARG A 1 9 ? -13.103 0.741 -0.844 1.00 0.00 9 ARG A O 16
ATOM 4558 N N . GLY A 1 10 ? -12.162 -0.465 0.781 1.00 0.00 10 GLY 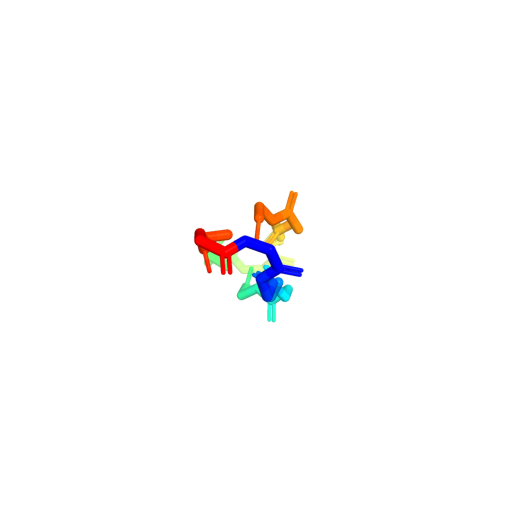A N 16
ATOM 4559 C CA . GLY A 1 10 ? -12.348 -1.711 0.127 1.00 0.00 10 GLY A CA 16
ATOM 4560 C C . GLY A 1 10 ? -11.439 -1.911 -1.063 1.00 0.00 10 GLY A C 16
ATOM 4561 O O . GLY A 1 10 ? -11.610 -2.870 -1.828 1.00 0.00 10 GLY A O 16
ATOM 4565 N N . VAL A 1 11 ? -10.496 -1.017 -1.248 1.00 0.00 11 VAL A N 16
ATOM 4566 C CA . VAL A 1 11 ? -9.551 -1.127 -2.326 1.00 0.00 11 VAL A CA 16
ATOM 4567 C C . VAL A 1 11 ? -8.163 -1.334 -1.749 1.00 0.00 11 VAL A C 16
ATOM 4568 O O . VAL A 1 11 ? -7.657 -0.492 -1.002 1.00 0.00 11 VAL A O 16
ATOM 4594 N N . ARG A 1 13 ? -4.336 -1.863 -2.679 1.00 0.00 13 ARG A N 16
ATOM 4595 C CA . ARG A 1 13 ? -3.320 -1.706 -3.691 1.00 0.00 13 ARG A CA 16
ATOM 4596 C C . ARG A 1 13 ? -1.941 -1.792 -3.077 1.00 0.00 13 ARG A C 16
ATOM 4597 O O . ARG A 1 13 ? -1.633 -1.092 -2.110 1.00 0.00 13 ARG A O 16
ATOM 4618 N N . CYS A 1 14 ? -1.142 -2.678 -3.597 1.00 0.00 14 CYS A N 16
ATOM 4619 C CA . CYS A 1 14 ? 0.198 -2.864 -3.108 1.00 0.00 14 CYS A CA 16
ATOM 4620 C C . CYS A 1 14 ? 1.197 -2.177 -4.013 1.00 0.00 14 CYS A C 16
ATOM 4621 O O . CYS A 1 14 ? 1.294 -2.473 -5.208 1.00 0.00 14 CYS A O 16
ATOM 4628 N N . VAL A 1 15 ? 1.899 -1.233 -3.456 1.00 0.00 15 VAL A N 16
ATOM 4629 C CA . VAL A 1 15 ? 2.862 -0.449 -4.184 1.00 0.00 15 VAL A CA 16
ATOM 4630 C C . VAL A 1 15 ? 4.237 -0.785 -3.658 1.00 0.00 15 VAL A C 16
ATOM 4631 O O . VAL A 1 15 ? 4.434 -0.883 -2.444 1.00 0.00 15 VAL A O 16
ATOM 4657 N N . ARG A 1 17 ? 7.368 0.534 -2.836 1.00 0.00 17 ARG A N 16
ATOM 4658 C CA . ARG A 1 17 ? 8.124 1.735 -2.553 1.00 0.00 17 ARG A CA 16
ATOM 4659 C C . ARG A 1 17 ? 9.527 1.354 -2.151 1.00 0.00 17 ARG A C 16
ATOM 4660 O O . ARG A 1 17 ? 9.737 0.766 -1.082 1.00 0.00 17 ARG A O 16
ATOM 4681 N N . ARG A 1 18 ? 10.480 1.659 -3.029 1.00 0.00 18 ARG A N 16
ATOM 4682 C CA . ARG A 1 18 ? 11.896 1.295 -2.871 1.00 0.00 18 ARG A CA 16
ATOM 4683 C C . ARG A 1 18 ? 11.997 -0.234 -2.836 1.00 0.00 18 ARG A C 16
ATOM 4684 O O . ARG A 1 18 ? 12.789 -0.835 -2.098 1.00 0.00 18 ARG A O 16
ATOM 4705 N N . GLY A 1 1 ? 11.341 -0.296 -3.213 1.00 0.00 1 GLY A N 17
ATOM 4706 C CA . GLY A 1 1 ? 11.510 -1.690 -3.412 1.00 0.00 1 GLY A CA 17
ATOM 4707 C C . GLY A 1 1 ? 10.719 -2.550 -2.434 1.00 0.00 1 GLY A C 17
ATOM 4708 O O . GLY A 1 1 ? 10.825 -3.768 -2.459 1.00 0.00 1 GLY A O 17
ATOM 4712 N N . VAL A 1 2 ? 9.942 -1.939 -1.577 1.00 0.00 2 VAL A N 17
ATOM 4713 C CA . VAL A 1 2 ? 9.167 -2.687 -0.606 1.00 0.00 2 VAL A CA 17
ATOM 4714 C C . VAL A 1 2 ? 7.703 -2.730 -1.015 1.00 0.00 2 VAL A C 17
ATOM 4715 O O . VAL A 1 2 ? 7.050 -1.688 -1.138 1.00 0.00 2 VAL A O 17
ATOM 4741 N N . ARG A 1 4 ? 4.198 -2.943 -0.330 1.00 0.00 4 ARG A N 17
ATOM 4742 C CA . ARG A 1 4 ? 3.268 -2.703 0.737 1.00 0.00 4 ARG A CA 17
ATOM 4743 C C . ARG A 1 4 ? 1.886 -2.615 0.157 1.00 0.00 4 ARG A C 17
ATOM 4744 O O . ARG A 1 4 ? 1.731 -2.460 -1.054 1.00 0.00 4 ARG A O 17
ATOM 4765 N N . CYS A 1 5 ? 0.898 -2.702 0.977 1.00 0.00 5 CYS A N 17
ATOM 4766 C CA . CYS A 1 5 ? -0.446 -2.665 0.501 1.00 0.00 5 CYS A CA 17
ATOM 4767 C C . CYS A 1 5 ? -1.247 -1.661 1.288 1.00 0.00 5 CYS A C 17
ATOM 4768 O O . CYS A 1 5 ? -1.206 -1.639 2.520 1.00 0.00 5 CYS A O 17
ATOM 4775 N N . VAL A 1 6 ? -1.901 -0.791 0.578 1.00 0.00 6 VAL A N 17
ATOM 4776 C CA . VAL A 1 6 ? -2.718 0.239 1.153 1.00 0.00 6 VAL A CA 17
ATOM 4777 C C . VAL A 1 6 ? -4.158 -0.165 0.986 1.00 0.00 6 VAL A C 17
ATOM 4778 O O . VAL A 1 6 ? -4.599 -0.459 -0.126 1.00 0.00 6 VAL A O 17
ATOM 4804 N N . ARG A 1 8 ? -7.330 1.248 0.821 1.00 0.00 8 ARG A N 17
ATOM 4805 C CA . ARG A 1 8 ? -8.004 2.500 0.661 1.00 0.00 8 ARG A CA 17
ATOM 4806 C C . ARG A 1 8 ? -9.460 2.269 0.288 1.00 0.00 8 ARG A C 17
ATOM 4807 O O . ARG A 1 8 ? -9.773 1.918 -0.859 1.00 0.00 8 ARG A O 17
ATOM 4828 N N . ARG A 1 9 ? -10.323 2.404 1.285 1.00 0.00 9 ARG A N 17
ATOM 4829 C CA . ARG A 1 9 ? -11.775 2.276 1.145 1.00 0.00 9 ARG A CA 17
ATOM 4830 C C . ARG A 1 9 ? -12.146 0.922 0.519 1.00 0.00 9 ARG A C 17
ATOM 4831 O O . ARG A 1 9 ? -12.843 0.836 -0.495 1.00 0.00 9 ARG A O 17
ATOM 4852 N N . GLY A 1 10 ? -11.619 -0.124 1.101 1.00 0.00 10 GLY A N 17
ATOM 4853 C CA . GLY A 1 10 ? -11.895 -1.442 0.645 1.00 0.00 10 GLY A CA 17
ATOM 4854 C C . GLY A 1 10 ? -11.079 -1.873 -0.555 1.00 0.00 10 GLY A C 17
ATOM 4855 O O . GLY A 1 10 ? -11.187 -3.020 -0.994 1.00 0.00 10 GLY A O 17
ATOM 4859 N N . VAL A 1 11 ? -10.289 -0.978 -1.108 1.00 0.00 11 VAL A N 17
ATOM 4860 C CA . VAL A 1 11 ? -9.451 -1.323 -2.224 1.00 0.00 11 VAL A CA 17
ATOM 4861 C C . VAL A 1 11 ? -8.032 -1.497 -1.735 1.00 0.00 11 VAL A C 17
ATOM 4862 O O . VAL A 1 11 ? -7.358 -0.520 -1.386 1.00 0.00 11 VAL A O 17
ATOM 4888 N N . ARG A 1 13 ? -4.610 -1.876 -2.470 1.00 0.00 13 ARG A N 17
ATOM 4889 C CA . ARG A 1 13 ? -3.678 -1.635 -3.540 1.00 0.00 13 ARG A CA 17
ATOM 4890 C C . ARG A 1 13 ? -2.270 -1.928 -3.069 1.00 0.00 13 ARG A C 17
ATOM 4891 O O . ARG A 1 13 ? -1.793 -1.330 -2.110 1.00 0.00 13 ARG A O 17
ATOM 4912 N N . CYS A 1 14 ? -1.624 -2.850 -3.709 1.00 0.00 14 CYS A N 17
ATOM 4913 C CA . CYS A 1 14 ? -0.267 -3.162 -3.380 1.00 0.00 14 CYS A CA 17
ATOM 4914 C C . CYS A 1 14 ? 0.670 -2.398 -4.296 1.00 0.00 14 CYS A C 17
ATOM 4915 O O . CYS A 1 14 ? 0.491 -2.379 -5.523 1.00 0.00 14 CYS A O 17
ATOM 4922 N N . VAL A 1 15 ? 1.610 -1.722 -3.696 1.00 0.00 15 VAL A N 17
ATOM 4923 C CA . VAL A 1 15 ? 2.536 -0.880 -4.391 1.00 0.00 15 VAL A CA 17
ATOM 4924 C C . VAL A 1 15 ? 3.925 -1.043 -3.790 1.00 0.00 15 VAL A C 17
ATOM 4925 O O . VAL A 1 15 ? 4.076 -1.282 -2.580 1.00 0.00 15 VAL A O 17
ATOM 4951 N N . ARG A 1 17 ? 7.162 0.573 -2.720 1.00 0.00 17 ARG A N 17
ATOM 4952 C CA . ARG A 1 17 ? 7.808 1.815 -2.352 1.00 0.00 17 ARG A CA 17
ATOM 4953 C C . ARG A 1 17 ? 9.194 1.510 -1.845 1.00 0.00 17 ARG A C 17
ATOM 4954 O O . ARG A 1 17 ? 9.346 0.756 -0.888 1.00 0.00 17 ARG A O 17
ATOM 4975 N N . ARG A 1 18 ? 10.194 2.040 -2.538 1.00 0.00 18 ARG A N 17
ATOM 4976 C CA . ARG A 1 18 ? 11.610 1.861 -2.206 1.00 0.00 18 ARG A CA 17
ATOM 4977 C C . ARG A 1 18 ? 11.959 0.363 -2.258 1.00 0.00 18 ARG A C 17
ATOM 4978 O O . ARG A 1 18 ? 12.735 -0.175 -1.457 1.00 0.00 18 ARG A O 17
ATOM 4999 N N . GLY A 1 1 ? 11.491 -2.234 -3.533 1.00 0.00 1 GLY A N 18
ATOM 5000 C CA . GLY A 1 1 ? 11.292 -3.476 -2.868 1.00 0.00 1 GLY A CA 18
ATOM 5001 C C . GLY A 1 1 ? 10.394 -3.395 -1.641 1.00 0.00 1 GLY A C 18
ATOM 5002 O O . GLY A 1 1 ? 10.034 -4.429 -1.065 1.00 0.00 1 GLY A O 18
ATOM 5006 N N . VAL A 1 2 ? 10.033 -2.201 -1.227 1.00 0.00 2 VAL A N 18
ATOM 5007 C CA . VAL A 1 2 ? 9.162 -2.040 -0.087 1.00 0.00 2 VAL A CA 18
ATOM 5008 C C . VAL A 1 2 ? 7.733 -1.971 -0.581 1.00 0.00 2 VAL A C 18
ATOM 5009 O O . VAL A 1 2 ? 7.355 -1.032 -1.285 1.00 0.00 2 VAL A O 18
ATOM 5035 N N . ARG A 1 4 ? 4.006 -1.636 0.355 1.00 0.00 4 ARG A N 18
ATOM 5036 C CA . ARG A 1 4 ? 2.975 -1.305 1.302 1.00 0.00 4 ARG A CA 18
ATOM 5037 C C . ARG A 1 4 ? 1.628 -1.435 0.651 1.00 0.00 4 ARG A C 18
ATOM 5038 O O . ARG A 1 4 ? 1.339 -0.750 -0.334 1.00 0.00 4 ARG A O 18
ATOM 5059 N N . CYS A 1 5 ? 0.843 -2.355 1.134 1.00 0.00 5 CYS A N 18
ATOM 5060 C CA . CYS A 1 5 ? -0.500 -2.499 0.667 1.00 0.00 5 CYS A CA 18
ATOM 5061 C C . CYS A 1 5 ? -1.411 -1.671 1.510 1.00 0.00 5 CYS A C 18
ATOM 5062 O O . CYS A 1 5 ? -1.565 -1.898 2.721 1.00 0.00 5 CYS A O 18
ATOM 5069 N N . VAL A 1 6 ? -1.968 -0.695 0.887 1.00 0.00 6 VAL A N 18
ATOM 5070 C CA . VAL A 1 6 ? -2.828 0.248 1.523 1.00 0.00 6 VAL A CA 18
ATOM 5071 C C . VAL A 1 6 ? -4.237 -0.143 1.178 1.00 0.00 6 VAL A C 18
ATOM 5072 O O . VAL A 1 6 ? -4.654 -0.065 0.020 1.00 0.00 6 VAL A O 18
ATOM 5098 N N . ARG A 1 8 ? -7.974 0.539 1.452 1.00 0.00 8 ARG A N 18
ATOM 5099 C CA . ARG A 1 8 ? -8.887 1.608 1.702 1.00 0.00 8 ARG A CA 18
ATOM 5100 C C . ARG A 1 8 ? -10.243 1.359 1.067 1.00 0.00 8 ARG A C 18
ATOM 5101 O O . ARG A 1 8 ? -10.390 1.368 -0.161 1.00 0.00 8 ARG A O 18
ATOM 5122 N N . ARG A 1 9 ? -11.213 1.088 1.922 1.00 0.00 9 ARG A N 18
ATOM 5123 C CA . ARG A 1 9 ? -12.622 0.919 1.568 1.00 0.00 9 ARG A CA 18
ATOM 5124 C C . ARG A 1 9 ? -12.805 -0.138 0.459 1.00 0.00 9 ARG A C 18
ATOM 5125 O O . ARG A 1 9 ? -13.502 0.079 -0.543 1.00 0.00 9 ARG A O 18
ATOM 5146 N N . GLY A 1 10 ? -12.138 -1.254 0.639 1.00 0.00 10 GLY A N 18
ATOM 5147 C CA . GLY A 1 10 ? -12.239 -2.353 -0.259 1.00 0.00 10 GLY A CA 18
ATOM 5148 C C . GLY A 1 10 ? -11.217 -2.334 -1.377 1.00 0.00 10 GLY A C 18
ATOM 5149 O O . GLY A 1 10 ? -11.046 -3.340 -2.092 1.00 0.00 10 GLY A O 18
ATOM 5153 N N . VAL A 1 11 ? -10.537 -1.223 -1.548 1.00 0.00 11 VAL A N 18
ATOM 5154 C CA . VAL A 1 11 ? -9.549 -1.113 -2.598 1.00 0.00 11 VAL A CA 18
ATOM 5155 C C . VAL A 1 11 ? -8.159 -1.244 -1.998 1.00 0.00 11 VAL A C 18
ATOM 5156 O O . VAL A 1 11 ? -7.779 -0.469 -1.116 1.00 0.00 11 VAL A O 18
ATOM 5182 N N . ARG A 1 13 ? -4.388 -0.899 -2.602 1.00 0.00 13 ARG A N 18
ATOM 5183 C CA . ARG A 1 13 ? -3.351 -0.327 -3.428 1.00 0.00 13 ARG A CA 18
ATOM 5184 C C . ARG A 1 13 ? -1.993 -0.730 -2.886 1.00 0.00 13 ARG A C 18
ATOM 5185 O O . ARG A 1 13 ? -1.607 -0.298 -1.811 1.00 0.00 13 ARG A O 18
ATOM 5206 N N . CYS A 1 14 ? -1.302 -1.577 -3.588 1.00 0.00 14 CYS A N 18
ATOM 5207 C CA . CYS A 1 14 ? 0.011 -1.992 -3.162 1.00 0.00 14 CYS A CA 18
ATOM 5208 C C . CYS A 1 14 ? 1.060 -1.219 -3.906 1.00 0.00 14 CYS A C 18
ATOM 5209 O O . CYS A 1 14 ? 1.163 -1.299 -5.131 1.00 0.00 14 CYS A O 18
ATOM 5216 N N . VAL A 1 15 ? 1.807 -0.446 -3.177 1.00 0.00 15 VAL A N 18
ATOM 5217 C CA . VAL A 1 15 ? 2.855 0.359 -3.746 1.00 0.00 15 VAL A CA 18
ATOM 5218 C C . VAL A 1 15 ? 4.168 -0.328 -3.468 1.00 0.00 15 VAL A C 18
ATOM 5219 O O . VAL A 1 15 ? 4.436 -0.721 -2.333 1.00 0.00 15 VAL A O 18
ATOM 5245 N N . ARG A 1 17 ? 7.912 0.387 -3.685 1.00 0.00 17 ARG A N 18
ATOM 5246 C CA . ARG A 1 17 ? 8.955 1.352 -3.882 1.00 0.00 17 ARG A CA 18
ATOM 5247 C C . ARG A 1 17 ? 10.255 0.796 -3.340 1.00 0.00 17 ARG A C 18
ATOM 5248 O O . ARG A 1 17 ? 10.397 0.594 -2.133 1.00 0.00 17 ARG A O 18
ATOM 5269 N N . ARG A 1 18 ? 11.162 0.490 -4.253 1.00 0.00 18 ARG A N 18
ATOM 5270 C CA . ARG A 1 18 ? 12.479 -0.077 -3.967 1.00 0.00 18 ARG A CA 18
ATOM 5271 C C . ARG A 1 18 ? 12.360 -1.353 -3.106 1.00 0.00 18 ARG A C 18
ATOM 5272 O O . ARG A 1 18 ? 13.010 -1.510 -2.065 1.00 0.00 18 ARG A O 18
ATOM 5293 N N . GLY A 1 1 ? 11.081 -1.015 -4.120 1.00 0.00 1 GLY A N 19
ATOM 5294 C CA . GLY A 1 1 ? 11.008 -2.413 -4.366 1.00 0.00 1 GLY A CA 19
ATOM 5295 C C . GLY A 1 1 ? 10.132 -3.163 -3.382 1.00 0.00 1 GLY A C 19
ATOM 5296 O O . GLY A 1 1 ? 9.797 -4.333 -3.607 1.00 0.00 1 GLY A O 19
ATOM 5300 N N . VAL A 1 2 ? 9.750 -2.511 -2.306 1.00 0.00 2 VAL A N 19
ATOM 5301 C CA . VAL A 1 2 ? 8.954 -3.144 -1.281 1.00 0.00 2 VAL A CA 19
ATOM 5302 C C . VAL A 1 2 ? 7.523 -2.629 -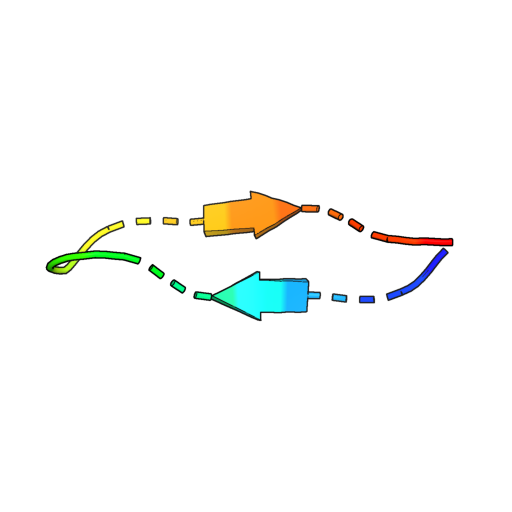1.347 1.00 0.00 2 VAL A C 19
ATOM 5303 O O . VAL A 1 2 ? 7.279 -1.439 -1.152 1.00 0.00 2 VAL A O 19
ATOM 5329 N N . ARG A 1 4 ? 3.959 -1.981 -0.038 1.00 0.00 4 ARG A N 19
ATOM 5330 C CA . ARG A 1 4 ? 3.228 -1.810 1.189 1.00 0.00 4 ARG A CA 19
ATOM 5331 C C . ARG A 1 4 ? 1.763 -1.840 0.870 1.00 0.00 4 ARG A C 19
ATOM 5332 O O . ARG A 1 4 ? 1.301 -1.102 -0.006 1.00 0.00 4 ARG A O 19
ATOM 5353 N N . CYS A 1 5 ? 1.049 -2.699 1.530 1.00 0.00 5 CYS A N 19
ATOM 5354 C CA . CYS A 1 5 ? -0.329 -2.950 1.205 1.00 0.00 5 CYS A CA 19
ATOM 5355 C C . CYS A 1 5 ? -1.263 -2.292 2.188 1.00 0.00 5 CYS A C 19
ATOM 5356 O O . CYS A 1 5 ? -1.175 -2.519 3.405 1.00 0.00 5 CYS A O 19
ATOM 5363 N N . VAL A 1 6 ? -2.147 -1.476 1.663 1.00 0.00 6 VAL A N 19
ATOM 5364 C CA . VAL A 1 6 ? -3.109 -0.735 2.445 1.00 0.00 6 VAL A CA 19
ATOM 5365 C C . VAL A 1 6 ? -4.481 -0.916 1.812 1.00 0.00 6 VAL A C 19
ATOM 5366 O O . VAL A 1 6 ? -4.604 -0.962 0.570 1.00 0.00 6 VAL A O 19
ATOM 5392 N N . ARG A 1 8 ? -7.198 0.809 0.827 1.00 0.00 8 ARG A N 19
ATOM 5393 C CA . ARG A 1 8 ? -7.580 2.151 0.507 1.00 0.00 8 ARG A CA 19
ATOM 5394 C C . ARG A 1 8 ? -8.786 2.106 -0.406 1.00 0.00 8 ARG A C 19
ATOM 5395 O O . ARG A 1 8 ? -8.726 1.496 -1.468 1.00 0.00 8 ARG A O 19
ATOM 5416 N N . ARG A 1 9 ? -9.893 2.691 0.047 1.00 0.00 9 ARG A N 19
ATOM 5417 C CA . ARG A 1 9 ? -11.142 2.758 -0.727 1.00 0.00 9 ARG A CA 19
ATOM 5418 C C . ARG A 1 9 ? -11.650 1.328 -0.999 1.00 0.00 9 ARG A C 19
ATOM 5419 O O . ARG A 1 9 ? -12.107 0.988 -2.090 1.00 0.00 9 ARG A O 19
ATOM 5440 N N . GLY A 1 10 ? -11.530 0.492 0.015 1.00 0.00 10 GLY A N 19
ATOM 5441 C CA . GLY A 1 10 ? -11.928 -0.896 -0.070 1.00 0.00 10 GLY A CA 19
ATOM 5442 C C . GLY A 1 10 ? -11.029 -1.744 -0.969 1.00 0.00 10 GLY A C 19
ATOM 5443 O O . GLY A 1 10 ? -11.267 -2.947 -1.154 1.00 0.00 10 GLY A O 19
ATOM 5447 N N . VAL A 1 11 ? -10.008 -1.131 -1.521 1.00 0.00 11 VAL A N 19
ATOM 5448 C CA . VAL A 1 11 ? -9.090 -1.800 -2.392 1.00 0.00 11 VAL A CA 19
ATOM 5449 C C . VAL A 1 11 ? -7.807 -2.058 -1.640 1.00 0.00 11 VAL A C 19
ATOM 5450 O O . VAL A 1 11 ? -7.109 -1.117 -1.244 1.00 0.00 11 VAL A O 19
ATOM 5476 N N . ARG A 1 13 ? -4.557 -2.510 -1.936 1.00 0.00 13 ARG A N 19
ATOM 5477 C CA . ARG A 1 13 ? -3.572 -2.306 -2.964 1.00 0.00 13 ARG A CA 19
ATOM 5478 C C . ARG A 1 13 ? -2.217 -2.153 -2.338 1.00 0.00 13 ARG A C 19
ATOM 547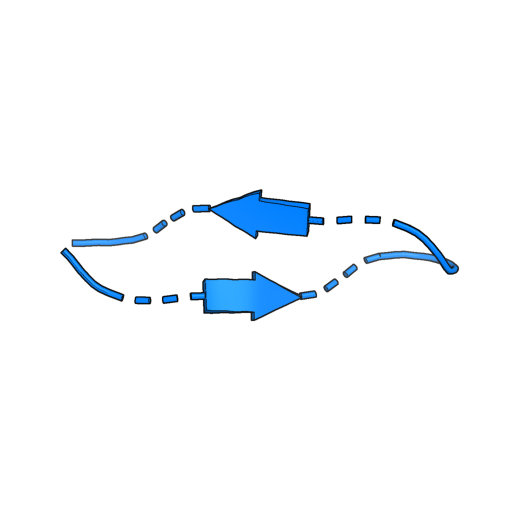9 O O . ARG A 1 13 ? -2.102 -1.789 -1.163 1.00 0.00 13 ARG A O 19
ATOM 5500 N N . CYS A 1 14 ? -1.207 -2.438 -3.089 1.00 0.00 14 CYS A N 19
ATOM 5501 C CA . CYS A 1 14 ? 0.125 -2.378 -2.597 1.00 0.00 14 CYS A CA 19
ATOM 5502 C C . CYS A 1 14 ? 0.927 -1.382 -3.410 1.00 0.00 14 CYS A C 19
ATOM 5503 O O . CYS A 1 14 ? 0.921 -1.424 -4.643 1.00 0.00 14 CYS A O 19
ATOM 5510 N N . VAL A 1 15 ? 1.546 -0.452 -2.732 1.00 0.00 15 VAL A N 19
ATOM 5511 C CA . VAL A 1 15 ? 2.378 0.534 -3.377 1.00 0.00 15 VAL A CA 19
ATOM 5512 C C . VAL A 1 15 ? 3.836 0.166 -3.189 1.00 0.00 15 VAL A C 19
ATOM 5513 O O . VAL A 1 15 ? 4.273 -0.150 -2.078 1.00 0.00 15 VAL A O 19
ATOM 5539 N N . ARG A 1 17 ? 7.402 0.802 -2.733 1.00 0.00 17 ARG A N 19
ATOM 5540 C CA . ARG A 1 17 ? 8.314 1.778 -2.231 1.00 0.00 17 ARG A CA 19
ATOM 5541 C C . ARG A 1 17 ? 9.691 1.149 -2.125 1.00 0.00 17 ARG A C 19
ATOM 5542 O O . ARG A 1 17 ? 9.936 0.280 -1.281 1.00 0.00 17 ARG A O 19
ATOM 5563 N N . ARG A 1 18 ? 10.547 1.528 -3.065 1.00 0.00 18 ARG A N 19
ATOM 5564 C CA . ARG A 1 18 ? 11.922 1.047 -3.186 1.00 0.00 18 ARG A CA 19
ATOM 5565 C C . ARG A 1 18 ? 11.957 -0.496 -3.289 1.00 0.00 18 ARG A C 19
ATOM 5566 O O . ARG A 1 18 ? 12.722 -1.188 -2.608 1.00 0.00 18 ARG A O 19
ATOM 5587 N N . GLY A 1 1 ? 11.774 -1.845 -3.237 1.00 0.00 1 GLY A N 20
ATOM 5588 C CA . GLY A 1 1 ? 11.528 -3.196 -2.826 1.00 0.00 1 GLY A CA 20
ATOM 5589 C C . GLY A 1 1 ? 10.503 -3.329 -1.705 1.00 0.00 1 GLY A C 20
ATOM 5590 O O . GLY A 1 1 ? 10.182 -4.447 -1.275 1.00 0.00 1 GLY A O 20
ATOM 5594 N N . VAL A 1 2 ? 9.996 -2.222 -1.224 1.00 0.00 2 VAL A N 20
ATOM 5595 C CA . VAL A 1 2 ? 9.020 -2.243 -0.169 1.00 0.00 2 VAL A CA 20
ATOM 5596 C C . VAL A 1 2 ? 7.636 -2.220 -0.779 1.00 0.00 2 VAL A C 20
ATOM 5597 O O . VAL A 1 2 ? 7.264 -1.258 -1.464 1.00 0.00 2 VAL A O 20
ATOM 5623 N N . ARG A 1 4 ? 4.132 -1.790 -0.077 1.00 0.00 4 ARG A N 20
ATOM 5624 C CA . ARG A 1 4 ? 3.201 -1.255 0.879 1.00 0.00 4 ARG A CA 20
ATOM 5625 C C . ARG A 1 4 ? 1.794 -1.423 0.344 1.00 0.00 4 ARG A C 20
ATOM 5626 O O . ARG A 1 4 ? 1.441 -0.849 -0.693 1.00 0.00 4 ARG A O 20
ATOM 5647 N N . CYS A 1 5 ? 1.017 -2.231 1.003 1.00 0.00 5 CYS A N 20
ATOM 5648 C CA . CYS A 1 5 ? -0.346 -2.467 0.599 1.00 0.00 5 CYS A CA 20
ATOM 5649 C C . CYS A 1 5 ? -1.288 -1.747 1.511 1.00 0.00 5 CYS A C 20
ATOM 5650 O O . CYS A 1 5 ? -1.296 -1.974 2.723 1.00 0.00 5 CYS A O 20
ATOM 5657 N N . VAL A 1 6 ? -2.052 -0.873 0.945 1.00 0.00 6 VAL A N 20
ATOM 5658 C CA . VAL A 1 6 ? -3.001 -0.110 1.675 1.00 0.00 6 VAL A CA 20
ATOM 5659 C C . VAL A 1 6 ? -4.398 -0.353 1.140 1.00 0.00 6 VAL A C 20
ATOM 5660 O O . VAL A 1 6 ? -4.664 -0.238 -0.076 1.00 0.00 6 VAL A O 20
ATOM 5686 N N . ARG A 1 8 ? -7.966 0.850 1.095 1.00 0.00 8 ARG A N 20
ATOM 5687 C CA . ARG A 1 8 ? -8.752 2.020 1.306 1.00 0.00 8 ARG A CA 20
ATOM 5688 C C . ARG A 1 8 ? -10.159 1.777 0.823 1.00 0.00 8 ARG A C 20
ATOM 5689 O O . ARG A 1 8 ? -10.386 1.639 -0.379 1.00 0.00 8 ARG A O 20
ATOM 5710 N N . ARG A 1 9 ? -11.077 1.633 1.775 1.00 0.00 9 ARG A N 20
ATOM 5711 C CA . ARG A 1 9 ? -12.516 1.444 1.514 1.00 0.00 9 ARG A CA 20
ATOM 5712 C C . ARG A 1 9 ? -12.759 0.127 0.752 1.00 0.00 9 ARG A C 20
ATOM 5713 O O . ARG A 1 9 ? -13.672 -0.002 -0.066 1.00 0.00 9 ARG A O 20
ATOM 5734 N N . GLY A 1 10 ? -11.954 -0.849 1.071 1.00 0.00 10 GLY A N 20
ATOM 5735 C CA . GLY A 1 10 ? -12.035 -2.125 0.440 1.00 0.00 10 GLY A CA 20
ATOM 5736 C C . GLY A 1 10 ? -11.164 -2.247 -0.796 1.00 0.00 10 GLY A C 20
ATOM 5737 O O . GLY A 1 10 ? -11.004 -3.335 -1.341 1.00 0.00 10 GLY A O 20
ATOM 5741 N N . VAL A 1 11 ? -10.607 -1.148 -1.245 1.00 0.00 11 VAL A N 20
ATOM 5742 C CA . VAL A 1 11 ? -9.736 -1.170 -2.400 1.00 0.00 11 VAL A CA 20
ATOM 5743 C C . VAL A 1 11 ? -8.298 -1.357 -1.928 1.00 0.00 11 VAL A C 20
ATOM 5744 O O . VAL A 1 11 ? -7.703 -0.443 -1.344 1.00 0.00 11 VAL A O 20
ATOM 5770 N N . ARG A 1 13 ? -4.540 -1.596 -2.550 1.00 0.00 13 ARG A N 20
ATOM 5771 C CA . ARG A 1 13 ? -3.577 -1.163 -3.528 1.00 0.00 13 ARG A CA 20
ATOM 5772 C C . ARG A 1 13 ? -2.182 -1.335 -2.964 1.00 0.00 13 ARG A C 20
ATOM 5773 O O . ARG A 1 13 ? -1.948 -1.039 -1.795 1.00 0.00 13 ARG A O 20
ATOM 5794 N N . CYS A 1 14 ? -1.276 -1.820 -3.765 1.00 0.00 14 CYS A N 20
ATOM 5795 C CA . CYS A 1 14 ? 0.072 -2.079 -3.305 1.00 0.00 14 CYS A CA 20
ATOM 5796 C C . CYS A 1 14 ? 1.090 -1.300 -4.110 1.00 0.00 14 CYS A C 20
ATOM 5797 O O . CYS A 1 14 ? 1.213 -1.480 -5.331 1.00 0.00 14 CYS A O 20
ATOM 5804 N N . VAL A 1 15 ? 1.811 -0.450 -3.437 1.00 0.00 15 VAL A N 20
ATOM 5805 C CA . VAL A 1 15 ? 2.846 0.330 -4.054 1.00 0.00 15 VAL A CA 20
ATOM 5806 C C . VAL A 1 15 ? 4.203 -0.209 -3.666 1.00 0.00 15 VAL A C 20
ATOM 5807 O O . VAL A 1 15 ? 4.485 -0.451 -2.490 1.00 0.00 15 VAL A O 20
ATOM 5833 N N . ARG A 1 17 ? 8.028 0.458 -3.650 1.00 0.00 17 ARG A N 20
ATOM 5834 C CA . ARG A 1 17 ? 9.060 1.458 -3.737 1.00 0.00 17 ARG A CA 20
ATOM 5835 C C . ARG A 1 17 ? 10.272 0.969 -2.986 1.00 0.00 17 ARG A C 20
ATOM 5836 O O . ARG A 1 17 ? 10.168 0.655 -1.800 1.00 0.00 17 ARG A O 20
ATOM 5857 N N . ARG A 1 18 ? 11.392 0.843 -3.694 1.00 0.00 18 ARG A N 20
ATOM 5858 C CA . ARG A 1 18 ? 12.664 0.388 -3.129 1.00 0.00 18 ARG A CA 20
ATOM 5859 C C . ARG A 1 18 ? 12.483 -1.006 -2.509 1.00 0.00 18 ARG A C 20
ATOM 5860 O O . ARG A 1 18 ? 12.910 -1.289 -1.390 1.00 0.00 18 ARG A O 20
#

Sequence (14 aa):
GVRCVRRGVRCVRRGVRCVRRGVRCVRRGVRCVRRGVRCVRRGVRCVRRGVRCVRRGVRCVRRGVRCVRRGVRCVRRGVRCVRRGVRCVRRGVRCVRRGVRCVRRGVRCVRRGVRCVRRGVRCVRRGVRCVRRGVRCVRRGVRCVRRGVRCVRRGVRCVRRGVRCVRRGVRCVRRGVRCVRRGVRCVRRGVRCVRRGVRCVRRGVRCVRRGVRCVRRGVRCVRRGVRCVRRGVRCVRRGVRCVRRGVRCVRRGVRCVRRGVRCVRRGVRCVRRGVRCVRR

Radius of gyration: 8.3 Å; Cα contacts (8 Å, |Δi|>4): 15; chains: 1; bounding box: 23×6×6 Å

Foldseek 3Di:
DADDDDPPDDDDPD